Protein AF-0000000087193018 (afdb_homodimer)

Organism: Streptomyces mobaraensis (NCBI:txid35621)

Sequence (236 aa):
MPTTTATPVTPVTDATFHDEVLAADLPVLVEFTADWCGPCRQIAPVLAELATAEAGRLKVVALDVDFNPATAAAHRVLSAPTLTLFRSGEPVLTLVGARPLRRLRQELAAELPWIAPSMPTTTATPVTPVTDATFHDEVLAADLPVLVEFTADWCGPCRQIAPVLAELATAEAGRLKVVALDVDFNPATAAAHRVLSAPTLTLFRSGEPVLTLVGARPLRRLRQELAAELPWIAPS

InterPro domains:
  IPR005746 Thioredoxin [PIRSF000077] (10-109)
  IPR013766 Thioredoxin domain [PF00085] (9-109)
  IPR013766 Thioredoxin domain [PS51352] (1-113)
  IPR017937 Thioredoxin, conserved site [PS00194] (29-47)
  IPR036249 Thioredoxin-like superfamily [SSF52833] (6-111)

Secondary structure (DSSP, 8-state):
-------SSEEE-TTTHIIIIIT-SS-EEEEEE-TT-HHHHHHHHHHHHHHHHTTTT-EEEEEETTT-HHHHHHTT--SSSEEEEEETTEEEEEEES---HHHHHHHHHTT-TTS---/-------SSEEE-TTTHIIIIIT-SS-EEEEEE-TT-HHHHHHHHHHHHHHHHTTTT-EEEEEETTT-HHHHHHTT--SSSEEEEEETTEEEEEEES---HHHHHHHHHTT-TTS---

Foldseek 3Di:
DPPPPQQLAAEDALVCCCVQAQQDQAKEKEWAAAPPDPQRVVQSVLLSVVSVVCPPRYRYYYYHCVRHVVVCVVVVPPDPGKIFIDHNNHTDDI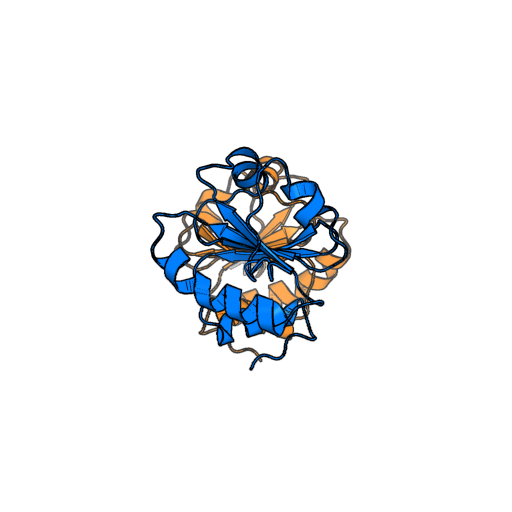DHTHDHNLVVLVRCCVVVVVRDSD/DPPPPQQLAAEDALVCCCVQAQQDQAKEKEWAAAPPDPQRVVQSVLLSVVSVVCPPRYRYYYYHCVRHVVVCVVVVPPDPGKIFIDHNNHTDDIDHTHDHNLVVLVRCCVVVVVRDSD

Nearest PDB structures (foldseek):
  2i1u-assembly1_A  TM=9.944E-01  e=5.291E-14  Mycobacterium tuberculosis
  2fch-assembly5_E  TM=9.755E-01  e=8.462E-14  Escherichia coli
  6ckp-assembly1_A  TM=9.289E-01  e=4.046E-14  Brucella melitensis
  1zzy-assembly2_B  TM=9.703E-01  e=1.655E-13  Escherichia coli
  1keb-assembly2_B  TM=9.610E-01  e=4.232E-13  Escherichia coli

Structure (mmCIF, N/CA/C/O backbone):
data_AF-0000000087193018-model_v1
#
loop_
_entity.id
_entity.type
_entity.pdbx_description
1 polymer Thioredoxin
#
loop_
_atom_site.group_PDB
_atom_site.id
_atom_site.type_symbol
_atom_site.label_atom_id
_atom_site.label_alt_id
_atom_site.label_comp_id
_atom_site.label_asym_id
_atom_site.label_entity_id
_atom_site.label_seq_id
_atom_site.pdbx_PDB_ins_code
_atom_site.Cartn_x
_atom_site.Cartn_y
_atom_site.Cartn_z
_atom_site.occupancy
_atom_site.B_iso_or_equiv
_atom_site.auth_seq_id
_atom_site.auth_comp_id
_atom_site.auth_asym_id
_atom_site.auth_atom_id
_atom_site.pdbx_PDB_model_num
ATOM 1 N N . MET A 1 1 ? 4.664 37.312 18.828 1 37.81 1 MET A N 1
ATOM 2 C CA 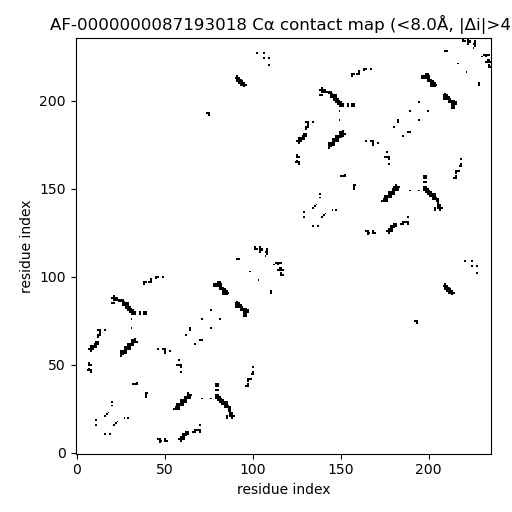. MET A 1 1 ? 4.441 36.781 17.484 1 37.81 1 MET A CA 1
ATOM 3 C C . MET A 1 1 ? 3.688 35.469 17.531 1 37.81 1 MET A C 1
ATOM 5 O O . MET A 1 1 ? 4.016 34.594 18.328 1 37.81 1 MET A O 1
ATOM 9 N N . PRO A 1 2 ? 2.385 35.25 17.375 1 44.28 2 PRO A N 1
ATOM 10 C CA . PRO A 1 2 ? 1.688 34 17.734 1 44.28 2 PRO A CA 1
ATOM 11 C C . PRO A 1 2 ? 2.352 32.75 17.156 1 44.28 2 PRO A C 1
ATOM 13 O O . PRO A 1 2 ? 2.938 32.812 16.078 1 44.28 2 PRO A O 1
ATOM 16 N N . THR A 1 3 ? 3.262 32.125 17.812 1 41.47 3 THR A N 1
ATOM 17 C CA . THR A 1 3 ? 3.828 30.828 17.438 1 41.47 3 THR A CA 1
ATOM 18 C C . THR A 1 3 ? 2.75 29.891 16.891 1 41.47 3 THR A C 1
ATOM 20 O O . THR A 1 3 ? 1.854 29.469 17.609 1 41.47 3 THR A O 1
ATOM 23 N N . THR A 1 4 ? 2.008 30.266 15.805 1 44.12 4 THR A N 1
ATOM 24 C CA . THR A 1 4 ? 0.97 29.469 15.164 1 44.12 4 THR A CA 1
ATOM 25 C C . THR A 1 4 ? 1.265 27.984 15.305 1 44.12 4 THR A C 1
ATOM 27 O O . THR A 1 4 ? 2.279 27.484 14.805 1 44.12 4 THR A O 1
ATOM 30 N N . THR A 1 5 ? 1.079 27.375 16.375 1 50.44 5 THR A N 1
ATOM 31 C CA . THR A 1 5 ? 1.295 26 16.828 1 50.44 5 THR A CA 1
ATOM 32 C C . THR A 1 5 ? 0.894 25 15.75 1 50.44 5 THR A C 1
ATOM 34 O O . THR A 1 5 ? -0.283 24.656 15.625 1 50.44 5 THR A O 1
ATOM 37 N N . ALA A 1 6 ? 1.309 25.266 14.492 1 61.06 6 ALA A N 1
ATOM 38 C CA . ALA A 1 6 ? 1.045 24.391 13.352 1 61.06 6 ALA A CA 1
ATOM 39 C C . ALA A 1 6 ? 1.166 22.922 13.742 1 61.06 6 ALA A C 1
ATOM 41 O O . ALA A 1 6 ? 2.039 22.562 14.531 1 61.06 6 ALA A O 1
ATOM 42 N N . THR A 1 7 ? 0.084 22.219 13.812 1 80.94 7 THR A N 1
ATOM 43 C CA . THR A 1 7 ? 0.079 20.781 14.102 1 80.94 7 THR A CA 1
ATOM 44 C C . THR A 1 7 ? 1.047 20.047 13.188 1 80.94 7 THR A C 1
ATOM 46 O O . THR A 1 7 ? 1.197 20.406 12.016 1 80.94 7 THR A O 1
ATOM 49 N N . PRO A 1 8 ? 1.879 19.344 13.859 1 93.12 8 PRO A N 1
ATOM 50 C CA . PRO A 1 8 ? 2.855 18.594 13.062 1 93.12 8 PRO A CA 1
ATOM 51 C C . PRO A 1 8 ? 2.211 17.828 11.914 1 93.12 8 PRO A C 1
ATOM 53 O O . PRO A 1 8 ? 2.857 17.578 10.898 1 93.12 8 PRO A O 1
ATOM 56 N N . VAL A 1 9 ? 0.915 17.547 12.102 1 97.31 9 VAL A N 1
ATOM 57 C CA . VAL A 1 9 ? 0.139 16.891 11.055 1 97.31 9 VAL A CA 1
ATOM 58 C C . VAL A 1 9 ? -0.889 17.859 10.484 1 97.31 9 VAL A C 1
ATOM 60 O O . VAL A 1 9 ? -1.847 18.234 11.172 1 97.31 9 VAL A O 1
ATOM 63 N N . THR A 1 10 ? -0.781 18.234 9.266 1 96.69 10 THR A N 1
ATOM 64 C CA . THR A 1 10 ? -1.608 19.25 8.625 1 96.69 10 THR A CA 1
ATOM 65 C C . THR A 1 10 ? -2.908 18.641 8.109 1 96.69 10 THR A C 1
ATOM 67 O O . THR A 1 10 ? -2.885 17.672 7.344 1 96.69 10 THR A O 1
ATOM 70 N N . PRO A 1 11 ? -4.031 19.203 8.555 1 97.88 11 PRO A N 1
ATOM 71 C CA . PRO A 1 11 ? -5.27 18.766 7.906 1 97.88 11 PRO A CA 1
ATOM 72 C C . PRO A 1 11 ? -5.363 19.203 6.449 1 97.88 11 PRO A C 1
ATOM 74 O O . PRO A 1 11 ? -4.984 20.328 6.113 1 97.88 11 PRO A O 1
ATOM 77 N N . VAL A 1 12 ? -5.789 18.328 5.566 1 98.62 12 VAL A N 1
ATOM 78 C CA . VAL A 1 12 ? -6.012 18.672 4.164 1 98.62 12 VAL A CA 1
ATOM 79 C C . VAL A 1 12 ? -7.438 18.297 3.764 1 98.62 12 VAL A C 1
ATOM 81 O O . VAL A 1 12 ? -8.117 17.547 4.48 1 98.62 12 VAL A O 1
ATOM 84 N N . THR A 1 13 ? -7.93 18.875 2.656 1 98.69 13 THR A N 1
ATOM 85 C CA . THR A 1 13 ? -9.289 18.703 2.164 1 98.69 13 THR A CA 1
ATOM 86 C C . THR A 1 13 ? -9.289 18.359 0.676 1 98.69 13 THR A C 1
ATOM 88 O O . THR A 1 13 ? -8.234 18.375 0.032 1 98.69 13 THR A O 1
ATOM 91 N N . ASP A 1 14 ? -10.477 18.078 0.199 1 98.75 14 ASP A N 1
ATOM 92 C CA . ASP A 1 14 ? -10.633 17.891 -1.241 1 98.75 14 ASP A CA 1
ATOM 93 C C . ASP A 1 14 ? -10.078 19.094 -2.004 1 98.75 14 ASP A C 1
ATOM 95 O O . ASP A 1 14 ? -9.469 18.938 -3.066 1 98.75 14 ASP A O 1
ATOM 99 N N . ALA A 1 15 ? -10.18 20.25 -1.422 1 98.56 15 ALA A N 1
ATOM 100 C CA . ALA A 1 15 ? -9.797 21.484 -2.105 1 98.56 15 ALA A CA 1
ATOM 101 C C . ALA A 1 15 ? -8.281 21.688 -2.066 1 98.56 15 ALA A C 1
ATOM 103 O O . ALA A 1 15 ? -7.711 22.297 -2.969 1 98.56 15 ALA A O 1
ATOM 104 N N . THR A 1 16 ? -7.645 21.172 -1.092 1 98.69 16 THR A N 1
ATOM 105 C CA . THR A 1 16 ? -6.238 21.5 -0.906 1 98.69 16 THR A CA 1
ATOM 106 C C . THR A 1 16 ? -5.348 20.312 -1.214 1 98.69 16 THR A C 1
ATOM 108 O O . THR A 1 16 ? -4.125 20.438 -1.316 1 98.69 16 THR A O 1
ATOM 111 N N . PHE A 1 17 ? -5.922 19.188 -1.413 1 98.69 17 PHE A N 1
ATOM 112 C CA . PHE A 1 17 ? -5.18 17.938 -1.547 1 98.69 17 PHE A CA 1
ATOM 113 C C . PHE A 1 17 ? -4.156 18.031 -2.674 1 98.69 17 PHE A C 1
ATOM 115 O O . PHE A 1 17 ? -2.998 17.656 -2.504 1 98.69 17 PHE A O 1
ATOM 122 N N . HIS A 1 18 ? -4.566 18.453 -3.832 1 98.31 18 HIS A N 1
ATOM 123 C CA . HIS A 1 18 ? -3.672 18.531 -4.98 1 98.31 18 HIS A CA 1
ATOM 124 C C . HIS A 1 18 ? -2.422 19.344 -4.648 1 98.31 18 HIS A C 1
ATOM 126 O O . HIS A 1 18 ? -1.3 18.859 -4.816 1 98.31 18 HIS A O 1
ATOM 132 N N . ASP A 1 19 ? -2.572 20.5 -4.145 1 98.38 19 ASP A N 1
ATOM 133 C CA . ASP A 1 19 ? -1.449 21.391 -3.873 1 98.38 19 ASP A CA 1
ATOM 134 C C . ASP A 1 19 ? -0.585 20.859 -2.732 1 98.38 19 ASP A C 1
ATOM 136 O O . ASP A 1 19 ? 0.644 20.953 -2.787 1 98.38 19 ASP A O 1
ATOM 140 N N . GLU A 1 20 ? -1.246 20.281 -1.707 1 98.38 20 GLU A N 1
ATOM 141 C CA . GLU A 1 20 ? -0.538 19.875 -0.495 1 98.38 20 GLU A CA 1
ATOM 142 C C . GLU A 1 20 ? 0.125 18.516 -0.671 1 98.38 20 GLU A C 1
ATOM 144 O O . GLU A 1 20 ? 1.093 18.203 0.022 1 98.38 20 GLU A O 1
ATOM 149 N N . VAL A 1 21 ? -0.365 17.703 -1.601 1 98.5 21 VAL A N 1
ATOM 150 C CA . VAL A 1 21 ? 0.095 16.312 -1.686 1 98.5 21 VAL A CA 1
ATOM 151 C C . VAL A 1 21 ? 0.646 16.047 -3.082 1 98.5 21 VAL A C 1
ATOM 153 O O . VAL A 1 21 ? 1.836 15.758 -3.244 1 98.5 21 VAL A O 1
ATOM 156 N N . LEU A 1 22 ? -0.161 16.266 -4.098 1 98.06 22 LEU A N 1
ATOM 157 C CA . LEU A 1 22 ? 0.205 15.82 -5.438 1 98.06 22 LEU A CA 1
ATOM 158 C C . LEU A 1 22 ? 1.268 16.734 -6.043 1 98.06 22 LEU A C 1
ATOM 160 O O . LEU A 1 22 ? 2.125 16.281 -6.801 1 98.06 22 LEU A O 1
ATOM 164 N N . ALA A 1 23 ? 1.265 18 -5.68 1 98.31 23 ALA A N 1
ATOM 165 C CA . ALA A 1 23 ? 2.195 18.969 -6.258 1 98.31 23 ALA A CA 1
ATOM 166 C C . ALA A 1 23 ? 3.365 19.234 -5.312 1 98.31 23 ALA A C 1
ATOM 168 O O . ALA A 1 23 ? 4.203 20.094 -5.582 1 98.31 23 ALA A O 1
ATOM 169 N N . ALA A 1 24 ? 3.383 18.5 -4.219 1 97.88 24 ALA A N 1
ATOM 170 C CA . ALA A 1 24 ? 4.426 18.734 -3.221 1 97.88 24 ALA A CA 1
ATOM 171 C C . ALA A 1 24 ? 5.785 18.266 -3.734 1 97.88 24 ALA A C 1
ATOM 173 O O . ALA A 1 24 ? 5.883 17.25 -4.418 1 97.88 24 ALA A O 1
ATOM 174 N N . ASP A 1 25 ? 6.859 18.953 -3.312 1 97.12 25 ASP A N 1
ATOM 175 C CA . ASP A 1 25 ? 8.227 18.562 -3.646 1 97.12 25 ASP A CA 1
ATOM 176 C C . ASP A 1 25 ? 8.727 17.453 -2.727 1 97.12 25 ASP A C 1
ATOM 178 O O . ASP A 1 25 ? 9.43 16.547 -3.17 1 97.12 25 ASP A O 1
ATOM 182 N N . LEU A 1 26 ? 8.297 17.531 -1.481 1 97.44 26 LEU A N 1
ATOM 183 C CA . LEU A 1 26 ? 8.68 16.516 -0.493 1 97.44 26 LEU A CA 1
ATOM 184 C C . LEU A 1 26 ? 7.793 15.289 -0.607 1 97.44 26 LEU A C 1
ATOM 186 O O . LEU A 1 26 ? 6.648 15.375 -1.056 1 97.44 26 LEU A O 1
ATOM 190 N N . PRO A 1 27 ? 8.336 14.062 -0.191 1 98.25 27 PRO A N 1
ATOM 191 C CA . PRO A 1 27 ? 7.395 12.977 0.063 1 98.25 27 PRO A CA 1
ATOM 192 C C . PRO A 1 27 ? 6.32 13.352 1.082 1 98.25 27 PRO A C 1
ATOM 194 O O . PRO A 1 27 ? 6.598 14.078 2.035 1 98.25 27 PRO A O 1
ATOM 197 N N . VAL A 1 28 ? 5.098 12.891 0.788 1 98.69 28 VAL A N 1
ATOM 198 C CA . VAL A 1 28 ? 3.99 13.211 1.684 1 98.69 28 VAL A CA 1
ATOM 199 C C . VAL A 1 28 ? 3.336 11.922 2.174 1 98.69 28 VAL A C 1
ATOM 201 O O . VAL A 1 28 ? 2.941 11.078 1.371 1 98.69 28 VAL A O 1
ATOM 204 N N . LEU A 1 29 ? 3.322 11.734 3.455 1 98.75 29 LEU A N 1
ATOM 205 C CA . LEU A 1 29 ? 2.523 10.672 4.059 1 98.75 29 LEU A CA 1
ATOM 206 C C . LEU A 1 29 ? 1.125 11.172 4.402 1 98.75 29 LEU A C 1
ATOM 208 O O . LEU A 1 29 ? 0.97 12.086 5.219 1 98.75 29 LEU A O 1
ATOM 212 N N . VAL A 1 30 ? 0.14 10.578 3.744 1 98.81 30 VAL A N 1
ATOM 213 C CA . VAL A 1 30 ? -1.251 10.953 3.969 1 98.81 30 VAL A CA 1
ATOM 214 C C . VAL A 1 30 ? -1.923 9.938 4.883 1 98.81 30 VAL A C 1
ATOM 216 O O . VAL A 1 30 ? -1.903 8.734 4.602 1 98.81 30 VAL A O 1
ATOM 219 N N . GLU A 1 31 ? -2.482 10.43 5.965 1 98.81 31 GLU A N 1
ATOM 220 C CA . GLU A 1 31 ? -3.412 9.617 6.742 1 98.81 31 GLU A CA 1
ATOM 221 C C . GLU A 1 31 ? -4.855 9.883 6.332 1 98.81 31 GLU A C 1
ATOM 223 O O . GLU A 1 31 ? -5.355 11 6.488 1 98.81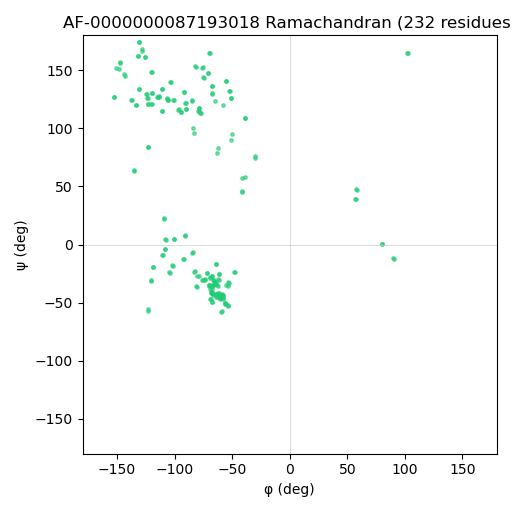 31 GLU A O 1
ATOM 228 N N . PHE A 1 32 ? -5.465 8.93 5.785 1 98.69 32 PHE A N 1
ATOM 229 C CA . PHE A 1 32 ? -6.918 8.961 5.68 1 98.69 32 PHE A CA 1
ATOM 230 C C . PHE A 1 32 ? -7.566 8.547 6.996 1 98.69 32 PHE A C 1
ATOM 232 O O . PHE A 1 32 ? -7.445 7.398 7.422 1 98.69 32 PHE A O 1
ATOM 239 N N . THR A 1 33 ? -8.242 9.492 7.578 1 98.31 33 THR A N 1
ATOM 240 C CA . THR A 1 33 ? -8.672 9.359 8.969 1 98.31 33 THR A CA 1
ATOM 241 C C . THR A 1 33 ? -10.172 9.633 9.102 1 98.31 33 THR A C 1
ATOM 243 O O . THR A 1 33 ? -10.836 9.969 8.117 1 98.31 33 THR A O 1
ATOM 246 N N . ALA A 1 34 ? -10.641 9.273 10.234 1 97.75 34 ALA A N 1
ATOM 247 C CA . ALA A 1 34 ? -11.984 9.641 10.672 1 97.75 34 ALA A CA 1
ATOM 248 C C . ALA A 1 34 ? -12.023 9.938 12.164 1 97.75 34 ALA A C 1
ATOM 250 O O . ALA A 1 34 ? -11.336 9.281 12.953 1 97.75 34 ALA A O 1
ATOM 251 N N . ASP A 1 35 ? -12.867 10.898 12.539 1 94.5 35 ASP A N 1
ATOM 252 C CA . ASP A 1 35 ? -12.938 11.336 13.93 1 94.5 35 ASP A CA 1
ATOM 253 C C . ASP A 1 35 ? -13.422 10.203 14.836 1 94.5 35 ASP A C 1
ATOM 255 O O . ASP A 1 35 ? -13.016 10.125 16 1 94.5 35 ASP A O 1
ATOM 259 N N . TRP A 1 36 ? -14.25 9.367 14.383 1 95.81 36 TRP A N 1
ATOM 260 C CA . TRP A 1 36 ? -14.898 8.328 15.172 1 95.81 36 TRP A CA 1
ATOM 261 C C . TRP A 1 36 ? -14.086 7.035 15.148 1 95.81 36 TRP A C 1
ATOM 263 O O . TRP A 1 36 ? -14.523 6.008 15.672 1 95.81 36 TRP A O 1
ATOM 273 N N . CYS A 1 37 ? -13.008 7.066 14.648 1 95.81 37 CYS A N 1
ATOM 274 C CA . CYS A 1 37 ? -12.211 5.855 14.469 1 95.81 37 CYS A CA 1
ATOM 275 C C . CYS A 1 37 ? -11.211 5.688 15.609 1 95.81 37 CYS A C 1
ATOM 277 O O . CYS A 1 37 ? -10.305 6.504 15.766 1 95.81 37 CYS A O 1
ATOM 279 N N . GLY A 1 38 ? -11.297 4.672 16.391 1 96.25 38 GLY A N 1
ATOM 280 C CA . GLY A 1 38 ? -10.422 4.383 17.516 1 96.25 38 GLY A CA 1
ATOM 281 C C . GLY A 1 38 ? -8.969 4.227 17.109 1 96.25 38 GLY A C 1
ATOM 282 O O . GLY A 1 38 ? -8.094 4.922 17.625 1 96.25 38 GLY A O 1
ATOM 283 N N . PRO A 1 39 ? -8.688 3.273 16.203 1 96.94 39 PRO A N 1
ATOM 284 C CA . PRO A 1 39 ? -7.305 3.125 15.734 1 96.94 39 PRO A CA 1
ATOM 285 C C . PRO A 1 39 ? -6.723 4.43 15.195 1 96.94 39 PRO A C 1
ATOM 287 O O . PRO A 1 39 ? -5.52 4.672 15.32 1 96.94 39 PRO A O 1
ATOM 290 N N . CYS A 1 40 ? -7.516 5.246 14.547 1 97.75 40 CYS A N 1
ATOM 291 C CA . CYS A 1 40 ? -7.043 6.547 14.094 1 97.75 40 CYS A CA 1
ATOM 292 C C . CYS A 1 40 ? -6.543 7.391 15.258 1 97.75 40 CYS A C 1
ATOM 294 O O . CYS A 1 40 ? -5.523 8.07 15.148 1 97.75 40 CYS A O 1
ATOM 296 N N . ARG A 1 41 ? -7.277 7.359 16.281 1 96.5 41 ARG A N 1
ATOM 297 C CA . ARG A 1 41 ? -6.828 8.07 17.469 1 96.5 41 ARG A CA 1
ATOM 298 C C . ARG A 1 41 ? -5.52 7.488 17.984 1 96.5 41 ARG A C 1
ATOM 300 O O . ARG A 1 41 ? -4.66 8.219 18.484 1 96.5 41 ARG A O 1
ATOM 307 N N . GLN A 1 42 ? -5.344 6.25 17.891 1 96.19 42 GLN A N 1
ATOM 308 C CA . GLN A 1 42 ? -4.168 5.543 18.391 1 96.19 42 GLN A CA 1
ATOM 309 C C . GLN A 1 42 ? -2.918 5.934 17.609 1 96.19 42 GLN A C 1
ATOM 311 O O . GLN A 1 42 ? -1.825 6.02 18.172 1 96.19 42 GLN A O 1
ATOM 316 N N . ILE A 1 43 ? -3.07 6.176 16.312 1 97.75 43 ILE A N 1
ATOM 317 C CA . ILE A 1 43 ? -1.888 6.402 15.492 1 97.75 43 ILE A CA 1
ATOM 318 C C . ILE A 1 43 ? -1.582 7.895 15.422 1 97.75 43 ILE A C 1
ATOM 320 O O . ILE A 1 43 ? -0.498 8.297 14.992 1 97.75 43 ILE A O 1
ATOM 324 N N . ALA A 1 44 ? -2.486 8.695 15.852 1 96.88 44 ALA A N 1
ATOM 325 C CA . ALA A 1 44 ? -2.344 10.148 15.742 1 96.88 44 ALA A CA 1
ATOM 326 C C . ALA A 1 44 ? -1.049 10.617 16.406 1 96.88 44 ALA A C 1
ATOM 328 O O . ALA A 1 44 ? -0.258 11.336 15.781 1 96.88 44 ALA A O 1
ATOM 329 N N . PRO A 1 45 ? -0.8 10.195 17.672 1 97.06 45 PRO A N 1
ATOM 330 C CA . PRO A 1 45 ? 0.452 10.656 18.266 1 97.06 45 PRO A CA 1
ATOM 331 C C . PRO A 1 45 ? 1.687 10.109 17.562 1 97.06 45 PRO A C 1
ATOM 333 O O . PRO A 1 45 ? 2.729 10.773 17.531 1 97.06 45 PRO A O 1
ATOM 336 N N . VAL A 1 46 ? 1.648 8.945 17.031 1 97.69 46 VAL A N 1
ATOM 337 C CA . VAL A 1 46 ? 2.736 8.336 16.266 1 97.69 46 VAL A CA 1
ATOM 338 C C . VAL A 1 46 ? 3.064 9.195 15.055 1 97.69 46 VAL A C 1
ATOM 340 O O . VAL A 1 46 ? 4.23 9.5 14.797 1 97.69 46 VAL A O 1
ATOM 343 N N . LEU A 1 47 ? 1.99 9.641 14.352 1 98.31 47 LEU A N 1
ATOM 344 C CA . LEU A 1 47 ? 2.178 10.453 13.156 1 98.31 47 LEU A CA 1
ATOM 345 C C . LEU A 1 47 ? 2.707 11.836 13.523 1 98.31 47 LEU A C 1
ATOM 347 O O . LEU A 1 47 ? 3.508 12.414 12.781 1 98.31 47 LEU A O 1
ATOM 351 N N . ALA A 1 48 ? 2.248 12.328 14.68 1 97.81 48 ALA A N 1
ATOM 352 C CA . ALA A 1 48 ? 2.764 13.617 15.148 1 97.81 48 ALA A CA 1
ATOM 353 C C . ALA A 1 48 ? 4.258 13.531 15.438 1 97.81 48 ALA A C 1
ATOM 355 O O . ALA A 1 48 ? 5.02 14.422 15.062 1 97.81 48 ALA A O 1
ATOM 356 N N . GLU A 1 49 ? 4.625 12.508 16.094 1 96.94 49 GLU A N 1
ATOM 357 C CA . GLU A 1 49 ? 6.039 12.297 16.391 1 96.94 49 GLU A CA 1
ATOM 358 C C . GLU A 1 49 ? 6.855 12.172 15.102 1 96.94 49 GLU A C 1
ATOM 360 O O . GLU A 1 49 ? 7.914 12.797 14.969 1 96.94 49 GLU A O 1
ATOM 365 N N . LEU A 1 50 ? 6.406 11.406 14.156 1 97.19 50 LEU A N 1
ATOM 366 C CA . LEU A 1 50 ? 7.086 11.219 12.883 1 97.19 50 LEU A CA 1
ATOM 367 C C . LEU A 1 50 ? 7.203 12.539 12.125 1 97.19 50 LEU A C 1
ATOM 369 O O . LEU A 1 50 ? 8.266 12.859 11.586 1 97.19 50 LEU A O 1
ATOM 373 N N . ALA A 1 51 ? 6.148 13.297 12.125 1 97.56 51 ALA A N 1
ATOM 374 C CA . ALA A 1 51 ? 6.129 14.586 11.43 1 97.56 51 ALA A CA 1
ATOM 375 C C . ALA A 1 51 ? 7.164 15.539 12.023 1 97.56 51 ALA A C 1
ATOM 377 O O . ALA A 1 51 ? 7.867 16.234 11.281 1 97.56 51 ALA A O 1
ATOM 378 N N . THR A 1 52 ? 7.195 15.492 13.312 1 96.69 52 THR A N 1
ATOM 379 C CA . THR A 1 52 ? 8.141 16.359 14 1 96.69 52 THR A CA 1
ATOM 380 C C . THR A 1 52 ? 9.578 15.914 13.742 1 96.69 52 THR A C 1
ATOM 382 O O . THR A 1 52 ? 10.43 16.719 13.383 1 96.69 52 THR A O 1
ATOM 385 N N . ALA A 1 53 ? 9.836 14.672 13.859 1 95.62 53 ALA A N 1
ATOM 386 C CA . ALA A 1 53 ? 11.18 14.109 13.734 1 95.62 53 ALA A CA 1
ATOM 387 C C . ALA A 1 53 ? 11.711 14.273 12.312 1 95.62 53 ALA A C 1
ATOM 389 O O . ALA A 1 53 ? 12.914 14.438 12.109 1 95.62 53 ALA A O 1
ATOM 390 N N . GLU A 1 54 ? 10.812 14.203 11.328 1 96.06 54 GLU A N 1
ATOM 391 C CA . GLU A 1 54 ? 11.25 14.211 9.93 1 96.06 54 GLU A CA 1
ATOM 392 C C . GLU A 1 54 ? 10.883 15.516 9.242 1 96.06 54 GLU A C 1
ATOM 394 O O . GLU A 1 54 ? 10.742 15.57 8.016 1 96.06 54 GLU A O 1
ATOM 399 N N . ALA A 1 55 ? 10.688 16.516 10.062 1 94.5 55 ALA A N 1
ATOM 400 C CA . ALA A 1 55 ? 10.375 17.828 9.523 1 94.5 55 ALA A CA 1
ATOM 401 C C . ALA A 1 55 ? 11.398 18.25 8.477 1 94.5 55 ALA A C 1
ATOM 403 O O . ALA A 1 55 ? 12.602 18.094 8.68 1 94.5 55 ALA A O 1
ATOM 404 N N . GLY A 1 56 ? 10.852 18.719 7.328 1 95.5 56 GLY A N 1
ATOM 405 C CA . GLY A 1 56 ? 11.734 19.172 6.262 1 95.5 56 GLY A CA 1
ATOM 406 C C . GLY A 1 56 ? 12.102 18.078 5.289 1 95.5 56 GLY A C 1
ATOM 407 O O . GLY A 1 56 ? 12.641 18.344 4.211 1 95.5 56 GLY A O 1
ATOM 408 N N . ARG A 1 57 ? 11.844 16.844 5.578 1 96.31 57 ARG A N 1
ATOM 409 C CA . ARG A 1 57 ? 12.164 15.727 4.703 1 96.31 57 ARG A CA 1
ATOM 410 C C . ARG A 1 57 ? 10.906 14.953 4.312 1 96.31 57 ARG A C 1
ATOM 412 O O . ARG A 1 57 ? 10.859 14.344 3.24 1 96.31 57 ARG A O 1
ATOM 419 N N . LEU A 1 58 ? 9.984 14.969 5.246 1 97.69 58 LEU A N 1
ATOM 420 C CA . LEU A 1 58 ? 8.711 14.281 5.078 1 97.69 58 LEU A CA 1
ATOM 421 C C . LEU A 1 58 ? 7.555 15.141 5.574 1 97.69 58 LEU A C 1
ATOM 423 O O . LEU A 1 58 ? 7.586 15.641 6.699 1 97.69 58 LEU A O 1
ATOM 427 N N . LYS A 1 59 ? 6.613 15.367 4.699 1 98.25 59 LYS A N 1
ATOM 428 C CA . LYS A 1 59 ? 5.379 16.031 5.109 1 98.25 59 LYS A CA 1
ATOM 429 C C . LYS A 1 59 ? 4.316 15.008 5.516 1 98.25 59 LYS A C 1
ATOM 431 O O . LYS A 1 59 ? 4.125 14 4.832 1 98.25 59 LYS A O 1
ATOM 436 N N . VAL A 1 60 ? 3.703 15.203 6.66 1 98.62 60 VAL A N 1
ATOM 437 C CA . VAL A 1 60 ? 2.605 14.344 7.102 1 98.62 60 VAL A CA 1
ATOM 438 C C . VAL A 1 60 ? 1.308 15.148 7.141 1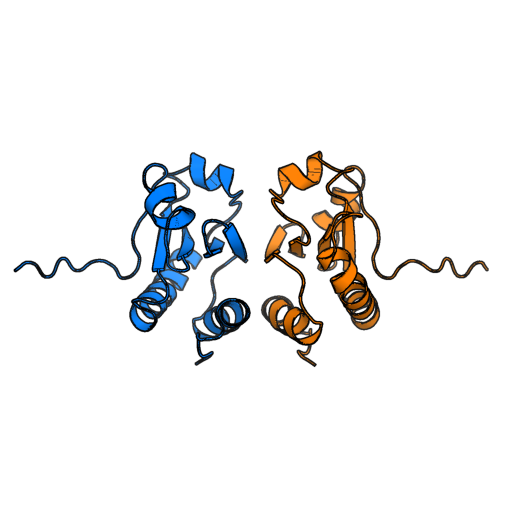 98.62 60 VAL A C 1
ATOM 440 O O . VAL A 1 60 ? 1.261 16.234 7.719 1 98.62 60 VAL A O 1
ATOM 443 N N . VAL A 1 61 ? 0.269 14.609 6.469 1 98.75 61 VAL A N 1
ATOM 444 C CA . VAL A 1 61 ? -1.016 15.297 6.426 1 98.75 61 VAL A CA 1
ATOM 445 C C . VAL A 1 61 ? -2.139 14.32 6.758 1 98.75 61 VAL A C 1
ATOM 447 O O . VAL A 1 61 ? -1.94 13.102 6.727 1 98.75 61 VAL A O 1
ATOM 450 N N . ALA A 1 62 ? -3.281 14.859 7.109 1 98.69 62 ALA A N 1
ATOM 451 C CA . ALA A 1 62 ? -4.438 14.023 7.434 1 98.69 62 ALA A CA 1
ATOM 452 C C . ALA A 1 62 ? -5.68 14.508 6.684 1 98.69 62 ALA A C 1
ATOM 454 O O . ALA A 1 62 ? -5.918 15.711 6.574 1 98.69 62 ALA A O 1
ATOM 455 N N . LEU A 1 63 ? -6.355 13.594 6.121 1 98.75 63 LEU A N 1
ATOM 456 C CA . LEU A 1 63 ? -7.625 13.859 5.449 1 98.75 63 LEU A CA 1
ATOM 457 C C . LEU A 1 63 ? -8.758 13.062 6.09 1 98.75 63 LEU A C 1
ATOM 459 O O . LEU A 1 63 ? -8.695 11.828 6.16 1 98.75 63 LEU A O 1
ATOM 463 N N . ASP A 1 64 ? -9.766 13.781 6.582 1 98.62 64 ASP A N 1
ATOM 464 C CA . ASP A 1 64 ? -10.945 13.117 7.129 1 98.62 64 ASP A CA 1
ATOM 465 C C . ASP A 1 64 ? -11.875 12.648 6.016 1 98.62 64 ASP A C 1
ATOM 467 O O . ASP A 1 64 ? -12.445 13.469 5.289 1 98.62 64 ASP A O 1
ATOM 471 N N . VAL A 1 65 ? -12.055 11.359 5.953 1 98.19 65 VAL A N 1
ATOM 472 C CA . VAL A 1 65 ? -12.727 10.758 4.801 1 98.19 65 VAL A CA 1
ATOM 473 C C . VAL A 1 65 ? -14.219 11.094 4.84 1 98.19 65 VAL A C 1
ATOM 475 O O . VAL A 1 65 ? -14.891 11.094 3.805 1 98.19 65 VAL A O 1
ATOM 478 N N . ASP A 1 66 ? -14.781 11.375 5.98 1 97.81 66 ASP A N 1
ATOM 479 C CA . ASP A 1 66 ? -16.203 11.688 6.102 1 97.81 66 ASP A CA 1
ATOM 480 C C . ASP A 1 66 ? -16.516 13.039 5.473 1 97.81 66 ASP A C 1
ATOM 482 O O . ASP A 1 66 ? -17.625 13.25 4.969 1 97.81 66 ASP A O 1
ATOM 486 N N . PHE A 1 67 ? -15.578 13.906 5.457 1 98.25 67 PHE A N 1
ATOM 487 C CA . PHE A 1 67 ? -15.82 15.273 5.02 1 98.25 67 PHE A CA 1
ATOM 488 C C . PHE A 1 67 ? -15.172 15.531 3.666 1 98.25 67 PHE A C 1
ATOM 490 O O . PHE A 1 67 ? -15.312 16.609 3.1 1 98.25 67 PHE A O 1
ATOM 497 N N . ASN A 1 68 ? -14.477 14.57 3.184 1 98.44 68 ASN A N 1
ATOM 498 C CA . ASN A 1 68 ? -13.75 14.727 1.928 1 98.44 68 ASN A CA 1
ATOM 499 C C . ASN A 1 68 ? -13.93 13.516 1.021 1 98.44 68 ASN A C 1
ATOM 501 O O . ASN A 1 68 ? -12.961 12.828 0.695 1 98.44 68 ASN A O 1
ATOM 505 N N . PRO A 1 69 ? -15.188 13.25 0.558 1 97.06 69 PRO A N 1
ATOM 506 C CA . PRO A 1 69 ? -15.531 12.016 -0.163 1 97.06 69 PRO A CA 1
ATOM 507 C C . PRO A 1 69 ? -14.867 11.93 -1.534 1 97.06 69 PRO A C 1
ATOM 509 O O . PRO A 1 69 ? -14.602 10.836 -2.025 1 97.06 69 PRO A O 1
ATOM 512 N N . ALA A 1 70 ? -14.562 13.078 -2.156 1 97.5 70 ALA A N 1
ATOM 513 C CA . ALA A 1 70 ? -13.984 13.039 -3.494 1 97.5 70 ALA A CA 1
ATOM 514 C C . ALA A 1 70 ? -12.578 12.438 -3.463 1 97.5 70 ALA A C 1
ATOM 516 O O . ALA A 1 70 ? -12.273 11.523 -4.234 1 97.5 70 ALA A O 1
ATOM 517 N N . THR A 1 71 ? -11.742 12.922 -2.58 1 97.44 71 THR A N 1
ATOM 518 C CA . THR A 1 71 ? -10.383 12.414 -2.465 1 97.44 71 THR A CA 1
ATOM 519 C C . THR A 1 71 ? -10.383 10.977 -1.953 1 97.44 71 THR A C 1
ATOM 521 O O . THR A 1 71 ? -9.617 10.133 -2.443 1 97.44 71 THR A O 1
ATOM 524 N N . ALA A 1 72 ? -11.25 10.656 -0.959 1 96.06 72 ALA A N 1
ATOM 525 C CA . ALA A 1 72 ? -11.359 9.297 -0.432 1 96.06 72 ALA A CA 1
ATOM 526 C C . ALA A 1 72 ? -11.719 8.305 -1.536 1 96.06 72 ALA A C 1
ATOM 528 O O . ALA A 1 72 ? -11.125 7.227 -1.632 1 96.06 72 ALA A O 1
ATOM 529 N N . ALA A 1 73 ? -12.695 8.727 -2.377 1 92.69 73 ALA A N 1
ATOM 530 C CA . ALA A 1 73 ? -13.125 7.879 -3.488 1 92.69 73 ALA A CA 1
ATOM 531 C C . ALA A 1 73 ? -12.016 7.738 -4.527 1 92.69 73 ALA A C 1
ATOM 533 O O . ALA A 1 73 ? -11.75 6.637 -5.016 1 92.69 73 ALA A O 1
ATOM 534 N N . ALA A 1 74 ? -11.32 8.844 -4.836 1 91.5 74 ALA A N 1
ATOM 535 C CA . ALA A 1 74 ? -10.258 8.852 -5.84 1 91.5 74 ALA A CA 1
ATOM 536 C C . ALA A 1 74 ? -9.117 7.918 -5.441 1 91.5 74 ALA A C 1
ATOM 538 O O . ALA A 1 74 ? -8.477 7.305 -6.301 1 91.5 74 ALA A O 1
ATOM 539 N N . HIS A 1 75 ? -8.938 7.785 -4.145 1 91.56 75 HIS A N 1
ATOM 540 C CA . HIS A 1 75 ? -7.82 6.977 -3.67 1 91.56 75 HIS A CA 1
ATOM 541 C C . HIS A 1 75 ? -8.305 5.652 -3.09 1 91.56 75 HIS A C 1
ATOM 543 O O . HIS A 1 75 ? -7.52 4.902 -2.508 1 91.56 75 HIS A O 1
ATOM 549 N N . ARG A 1 76 ? -9.594 5.379 -3.168 1 86.56 76 ARG A N 1
ATOM 550 C CA . ARG A 1 76 ? -10.227 4.109 -2.842 1 86.56 76 ARG A CA 1
ATOM 551 C C . ARG A 1 76 ? -9.945 3.707 -1.399 1 86.56 76 ARG A C 1
ATOM 553 O O . ARG A 1 76 ? -9.531 2.574 -1.135 1 86.56 76 ARG A O 1
ATOM 560 N N . VAL A 1 77 ? -10.125 4.641 -0.609 1 92.44 77 VAL A N 1
ATOM 561 C CA . VAL A 1 77 ? -9.969 4.383 0.818 1 92.44 77 VAL A CA 1
ATOM 562 C C . VAL A 1 77 ? -11.203 3.658 1.354 1 92.44 77 VAL A C 1
ATOM 564 O O . VAL A 1 77 ? -12.297 4.227 1.395 1 92.44 77 VAL A O 1
ATOM 567 N N . LEU A 1 78 ? -10.953 2.406 1.742 1 85.38 78 LEU A N 1
ATOM 568 C CA . LEU A 1 78 ? -12.078 1.59 2.18 1 85.38 78 LEU A CA 1
ATOM 569 C C . LEU A 1 78 ? -12.133 1.508 3.701 1 85.38 78 LEU A C 1
ATOM 571 O O . LEU A 1 78 ? -13.156 1.132 4.27 1 85.38 78 LEU A O 1
ATOM 575 N N . SER A 1 79 ? -11.047 1.826 4.258 1 92.44 79 SER A N 1
ATOM 576 C CA . SER A 1 79 ? -10.984 1.772 5.715 1 92.44 79 SER A CA 1
ATOM 577 C C . SER A 1 79 ? -10.055 2.842 6.27 1 92.44 79 SER A C 1
ATOM 579 O O . SER A 1 79 ? -9.227 3.395 5.539 1 92.44 79 SER A O 1
ATOM 581 N N . ALA A 1 80 ? -10.312 3.189 7.555 1 95.38 80 ALA A N 1
ATOM 582 C CA . ALA A 1 80 ? -9.414 4.094 8.281 1 95.38 80 ALA A CA 1
ATOM 583 C C . ALA A 1 80 ? -8.836 3.416 9.516 1 95.38 80 ALA A C 1
ATOM 585 O O . ALA A 1 80 ? -9.5 2.598 10.156 1 95.38 80 ALA A O 1
ATOM 586 N N . PRO A 1 81 ? -7.617 3.789 9.891 1 97.94 81 PRO A N 1
ATOM 587 C CA . PRO A 1 81 ? -6.75 4.668 9.094 1 97.94 81 PRO A CA 1
ATOM 588 C C . PRO A 1 81 ? -6.137 3.959 7.895 1 97.94 81 PRO A C 1
ATOM 590 O O . PRO A 1 81 ? -5.918 2.746 7.93 1 97.94 81 PRO A O 1
ATOM 593 N N . THR A 1 82 ? -5.961 4.547 6.801 1 97.69 82 THR A N 1
ATOM 594 C CA . THR A 1 82 ? -5.098 4.188 5.68 1 97.69 82 THR A CA 1
ATOM 595 C C . THR A 1 82 ? -3.996 5.227 5.488 1 97.69 82 THR A C 1
ATOM 597 O O . THR A 1 82 ? -4.266 6.43 5.5 1 97.69 82 THR A O 1
ATOM 600 N N . LEU A 1 83 ? -2.773 4.723 5.457 1 98.25 83 LEU A N 1
ATOM 601 C CA . LEU A 1 83 ? -1.621 5.586 5.219 1 98.25 83 LEU A CA 1
ATOM 602 C C . LEU A 1 83 ? -1.075 5.391 3.809 1 98.25 83 LEU A C 1
ATOM 604 O O . LEU A 1 83 ? -0.798 4.262 3.396 1 98.25 83 LEU A O 1
ATOM 608 N N . THR A 1 84 ? -0.975 6.445 3.059 1 97.88 84 THR A N 1
ATOM 609 C CA . THR A 1 84 ? -0.4 6.383 1.72 1 97.88 84 THR A CA 1
ATOM 610 C C . THR A 1 84 ? 0.767 7.355 1.584 1 97.88 84 THR A C 1
ATOM 612 O O . THR A 1 84 ? 0.638 8.539 1.91 1 97.88 84 THR A O 1
ATOM 615 N N . LEU A 1 85 ? 1.909 6.824 1.166 1 98.06 85 LEU A N 1
ATOM 616 C CA . LEU A 1 85 ? 3.072 7.652 0.867 1 98.06 85 LEU A CA 1
ATOM 617 C C . LEU A 1 85 ? 3.08 8.07 -0.599 1 98.06 85 LEU A C 1
ATOM 619 O O . LEU A 1 85 ? 2.992 7.223 -1.492 1 98.06 85 LEU A O 1
ATOM 623 N N . PHE A 1 86 ? 3.086 9.344 -0.768 1 97.88 86 PHE A N 1
ATOM 624 C CA . PHE A 1 86 ? 3.199 9.914 -2.107 1 97.88 86 PHE A CA 1
ATOM 625 C C . PHE A 1 86 ? 4.609 10.438 -2.355 1 97.88 86 PHE A C 1
ATOM 627 O O . PHE A 1 86 ? 5.223 11.031 -1.465 1 97.88 86 PHE A O 1
ATOM 634 N N . ARG A 1 87 ? 5.102 10.227 -3.521 1 96.31 87 ARG A N 1
ATOM 635 C CA . ARG A 1 87 ? 6.332 10.812 -4.047 1 96.31 87 ARG A CA 1
ATOM 636 C C . ARG A 1 87 ? 6.121 11.352 -5.457 1 96.31 87 ARG A C 1
ATOM 638 O O . ARG A 1 87 ? 5.703 10.617 -6.352 1 96.31 87 ARG A O 1
ATOM 645 N N . SER A 1 88 ? 6.355 12.672 -5.555 1 95.25 88 SER A N 1
ATOM 646 C CA . SER A 1 88 ? 6.145 13.32 -6.844 1 95.25 88 SER A CA 1
ATOM 647 C C . SER A 1 88 ? 4.719 13.109 -7.34 1 95.25 88 SER A C 1
ATOM 649 O O . SER A 1 88 ? 4.504 12.766 -8.508 1 95.25 88 SER A O 1
ATOM 651 N N . GLY A 1 89 ? 3.811 13.18 -6.371 1 94.81 89 GLY A N 1
ATOM 652 C CA . GLY A 1 89 ? 2.391 13.148 -6.684 1 94.81 89 GLY A CA 1
ATOM 653 C C . GLY A 1 89 ? 1.87 11.742 -6.934 1 94.81 89 GLY A C 1
ATOM 654 O O . GLY A 1 89 ? 0.679 11.555 -7.184 1 94.81 89 GLY A O 1
ATOM 655 N N . GLU A 1 90 ? 2.764 10.688 -6.828 1 93.06 90 GLU A N 1
ATOM 656 C CA . GLU A 1 90 ? 2.363 9.312 -7.078 1 93.06 90 GLU A CA 1
ATOM 657 C C . GLU A 1 90 ? 2.373 8.492 -5.789 1 93.06 90 GLU A C 1
ATOM 659 O O . GLU A 1 90 ? 3.289 8.617 -4.973 1 93.06 90 GLU A O 1
ATOM 664 N N . PRO A 1 91 ? 1.241 7.688 -5.574 1 95.12 91 PRO A N 1
ATOM 665 C CA . PRO A 1 91 ? 1.301 6.777 -4.43 1 95.12 91 PRO A CA 1
ATOM 666 C C . PRO A 1 91 ? 2.33 5.664 -4.617 1 95.12 91 PRO A C 1
ATOM 668 O O . PRO A 1 91 ? 2.367 5.02 -5.668 1 95.12 91 PRO A O 1
ATOM 671 N N . VAL A 1 92 ? 3.199 5.465 -3.617 1 94.31 92 VAL A N 1
ATOM 672 C CA . VAL A 1 92 ? 4.266 4.484 -3.771 1 94.31 92 VAL A CA 1
ATOM 673 C C . VAL A 1 92 ? 4.121 3.391 -2.715 1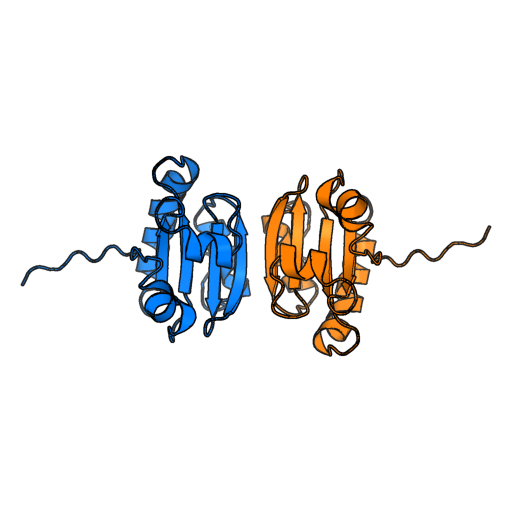 94.31 92 VAL A C 1
ATOM 675 O O . VAL A 1 92 ? 4.707 2.314 -2.842 1 94.31 92 VAL A O 1
ATOM 678 N N . LEU A 1 93 ? 3.398 3.656 -1.674 1 95.5 93 LEU A N 1
ATOM 679 C CA . LEU A 1 93 ? 3.18 2.746 -0.555 1 95.5 93 LEU A CA 1
ATOM 680 C C . LEU A 1 93 ? 1.845 3.031 0.125 1 95.5 93 LEU A C 1
ATOM 682 O O . LEU A 1 93 ? 1.506 4.188 0.376 1 95.5 93 LEU A O 1
ATOM 686 N N . THR A 1 94 ? 1.043 2.084 0.281 1 96.12 94 THR A N 1
ATOM 687 C CA . THR A 1 94 ? -0.18 2.205 1.066 1 96.12 94 THR A CA 1
ATOM 688 C C . THR A 1 94 ? -0.228 1.146 2.162 1 96.12 94 THR A C 1
ATOM 690 O O . THR A 1 94 ? 0.04 -0.031 1.908 1 96.12 94 THR A O 1
ATOM 693 N N . LEU A 1 95 ? -0.488 1.604 3.371 1 96.19 95 LEU A N 1
ATOM 694 C CA . LEU A 1 95 ? -0.608 0.789 4.574 1 96.19 95 LEU A CA 1
ATOM 695 C C . LEU A 1 95 ? -1.997 0.93 5.191 1 96.19 95 LEU A C 1
ATOM 697 O O . LEU A 1 95 ? -2.469 2.047 5.418 1 96.19 95 LEU A O 1
ATOM 701 N N . VAL A 1 96 ? -2.605 -0.18 5.473 1 95.06 96 VAL A N 1
ATOM 702 C CA . VAL A 1 96 ? -3.947 -0.117 6.043 1 95.06 96 VAL A CA 1
ATOM 703 C C . VAL A 1 96 ? -3.896 -0.469 7.527 1 95.06 96 VAL A C 1
ATOM 705 O O . VAL A 1 96 ? -3.303 -1.479 7.91 1 95.06 96 VAL A O 1
ATOM 708 N N . GLY A 1 97 ? -4.418 0.41 8.336 1 94.62 97 GLY A N 1
ATOM 709 C CA . GLY A 1 97 ? -4.5 0.169 9.766 1 94.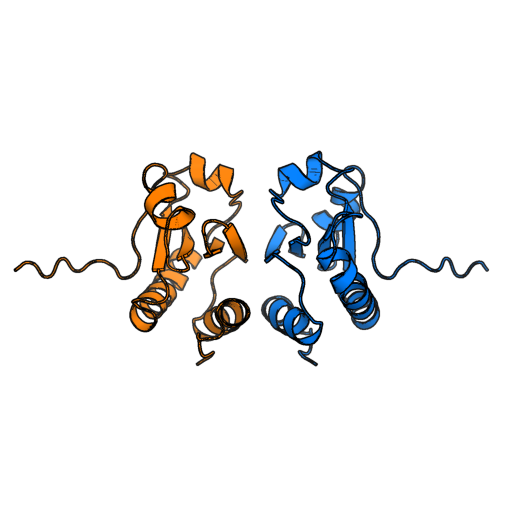62 97 GLY A CA 1
ATOM 710 C C . GLY A 1 97 ? -3.445 0.917 10.555 1 94.62 97 GLY A C 1
ATOM 711 O O . GLY A 1 97 ? -2.461 1.399 9.992 1 94.62 97 GLY A O 1
ATOM 712 N N . ALA A 1 98 ? -3.635 1.006 11.891 1 94.94 98 ALA A N 1
ATOM 713 C CA . ALA A 1 98 ? -2.693 1.671 12.789 1 94.94 98 ALA A CA 1
ATOM 714 C C . ALA A 1 98 ? -1.462 0.804 13.039 1 94.94 98 ALA A C 1
ATOM 716 O O . ALA A 1 98 ? -1.524 -0.422 12.922 1 94.94 98 ALA A O 1
ATOM 717 N N . ARG A 1 99 ? -0.384 1.492 13.305 1 92.56 99 ARG A N 1
ATOM 718 C CA . ARG A 1 99 ? 0.87 0.822 13.641 1 92.56 99 ARG A CA 1
ATOM 719 C C . ARG A 1 99 ? 1.696 1.656 14.609 1 92.56 99 ARG A C 1
ATOM 721 O O . ARG A 1 99 ? 1.597 2.885 14.625 1 92.56 99 ARG A O 1
ATOM 728 N N . PRO A 1 100 ? 2.49 0.888 15.422 1 94.19 100 PRO A N 1
ATOM 729 C CA . PRO A 1 100 ? 3.416 1.635 16.281 1 94.19 100 PRO A CA 1
ATOM 730 C C . PRO A 1 100 ? 4.539 2.305 15.484 1 94.19 100 PRO A C 1
ATOM 732 O O . PRO A 1 100 ? 4.773 1.957 14.328 1 94.19 100 PRO A O 1
ATOM 735 N N . LEU A 1 101 ? 5.188 3.197 16.125 1 94.94 101 LEU A N 1
ATOM 736 C CA . LEU A 1 101 ? 6.184 4.035 15.477 1 94.94 101 LEU A CA 1
ATOM 737 C C . LEU A 1 101 ? 7.285 3.186 14.852 1 94.94 101 LEU A C 1
ATOM 739 O O . LEU A 1 101 ? 7.672 3.406 13.703 1 94.94 101 LEU A O 1
ATOM 743 N N . ARG A 1 102 ? 7.777 2.236 15.562 1 92.12 102 ARG A N 1
ATOM 744 C CA . ARG A 1 102 ? 8.883 1.415 15.078 1 92.12 102 ARG A CA 1
ATOM 745 C C . ARG A 1 102 ? 8.492 0.685 13.797 1 92.12 102 ARG A C 1
ATOM 747 O O . ARG A 1 102 ? 9.258 0.665 12.828 1 92.12 102 ARG A O 1
ATOM 754 N N . ARG A 1 103 ? 7.309 0.111 13.766 1 91.44 103 ARG A N 1
ATOM 755 C CA . ARG A 1 103 ? 6.82 -0.612 12.602 1 91.44 103 ARG A CA 1
ATOM 756 C C . ARG A 1 103 ? 6.59 0.334 11.422 1 91.44 103 ARG A C 1
ATOM 758 O O . ARG A 1 103 ? 6.941 0.018 10.289 1 91.44 103 ARG A O 1
ATOM 765 N N . LEU A 1 104 ? 6.02 1.467 11.688 1 95.19 104 LEU A N 1
ATOM 766 C CA . LEU A 1 104 ? 5.773 2.453 10.641 1 95.19 104 LEU A CA 1
ATOM 767 C C . LEU A 1 104 ? 7.082 2.896 9.992 1 95.19 104 LEU A C 1
ATOM 769 O O . LEU A 1 104 ? 7.188 2.939 8.766 1 95.19 104 LEU A O 1
ATOM 773 N N . ARG A 1 105 ? 8.078 3.143 10.836 1 94.25 105 ARG A N 1
ATOM 774 C CA . ARG A 1 105 ? 9.375 3.564 10.312 1 94.25 105 ARG A CA 1
ATOM 775 C C . ARG A 1 105 ? 10 2.469 9.453 1 94.25 105 ARG A C 1
ATOM 777 O O . ARG A 1 105 ? 10.578 2.75 8.406 1 94.25 105 ARG A O 1
ATOM 784 N N . GLN A 1 106 ? 9.898 1.291 9.93 1 89.5 106 GLN A N 1
ATOM 785 C CA . GLN A 1 106 ? 10.438 0.163 9.18 1 89.5 106 GLN A CA 1
ATOM 786 C C . GLN A 1 106 ? 9.773 0.051 7.809 1 89.5 106 GLN A C 1
ATOM 788 O O . GLN A 1 106 ? 10.453 -0.153 6.801 1 89.5 106 GLN A O 1
ATOM 793 N N . GLU A 1 107 ? 8.508 0.197 7.789 1 91.19 107 GLU A N 1
ATOM 794 C CA . GLU A 1 107 ? 7.758 0.08 6.539 1 91.19 107 GLU A CA 1
ATOM 795 C C . GLU A 1 107 ? 8.039 1.262 5.613 1 91.19 107 GLU A C 1
ATOM 797 O O . GLU A 1 107 ? 8.156 1.092 4.398 1 91.19 107 GLU A O 1
ATOM 802 N N . LEU A 1 108 ? 8.234 2.424 6.188 1 94.56 108 LEU A N 1
ATOM 803 C CA . LEU A 1 108 ? 8.531 3.615 5.398 1 94.56 108 LEU A CA 1
ATOM 804 C C . LEU A 1 108 ? 9.961 3.574 4.867 1 94.56 108 LEU A C 1
ATOM 806 O O . LEU A 1 108 ? 10.25 4.141 3.811 1 94.56 108 LEU A O 1
ATOM 810 N N . ALA A 1 109 ? 10.867 2.928 5.578 1 90 109 ALA A N 1
ATOM 811 C CA . ALA A 1 109 ? 12.297 2.92 5.258 1 90 109 ALA A CA 1
ATOM 812 C C . ALA A 1 109 ? 12.547 2.293 3.891 1 90 109 ALA A C 1
ATOM 814 O O . ALA A 1 109 ? 13.531 2.617 3.225 1 90 109 ALA A O 1
ATOM 815 N N . ALA A 1 110 ? 11.648 1.455 3.502 1 84.06 110 ALA A N 1
ATOM 816 C CA . ALA A 1 110 ? 11.789 0.83 2.191 1 84.06 110 ALA A CA 1
ATOM 817 C C . ALA A 1 110 ? 11.664 1.862 1.073 1 84.06 110 ALA A C 1
ATOM 819 O O . ALA A 1 110 ? 12.281 1.717 0.014 1 84.06 110 ALA A O 1
ATOM 820 N N . GLU A 1 111 ? 10.898 2.891 1.305 1 90.81 111 GLU A N 1
ATOM 821 C CA . GLU A 1 111 ? 10.656 3.93 0.31 1 90.81 111 GLU A CA 1
ATOM 822 C C . GLU A 1 111 ? 11.43 5.203 0.639 1 90.81 111 GLU A C 1
ATOM 824 O O . GLU A 1 111 ? 11.641 6.051 -0.231 1 90.81 111 GLU A O 1
ATOM 829 N N . LEU A 1 112 ? 11.711 5.289 1.88 1 93.75 112 LEU A N 1
ATOM 830 C CA . LEU A 1 112 ? 12.461 6.434 2.393 1 93.75 112 LEU A CA 1
ATOM 831 C C . LEU A 1 112 ? 13.719 5.977 3.115 1 93.75 112 LEU A C 1
ATOM 833 O O . LEU A 1 112 ? 13.773 5.98 4.348 1 93.75 112 LEU A O 1
ATOM 837 N N . PRO A 1 113 ? 14.766 5.734 2.393 1 87.69 113 PRO A N 1
ATOM 838 C CA . PRO A 1 113 ? 15.938 5.074 2.967 1 87.69 113 PRO A CA 1
ATOM 839 C C . PRO A 1 113 ? 16.609 5.906 4.055 1 87.69 113 PRO A C 1
ATOM 841 O O . PRO A 1 113 ? 17.375 5.367 4.863 1 87.69 113 PRO A O 1
ATOM 844 N N . TRP A 1 114 ? 16.328 7.094 4.102 1 89.5 114 TRP A N 1
ATOM 845 C CA . TRP A 1 114 ? 16.969 7.945 5.105 1 89.5 114 TRP A CA 1
ATOM 846 C C . TRP A 1 114 ? 16.219 7.875 6.43 1 89.5 114 TRP A C 1
ATOM 848 O O . TRP A 1 114 ? 16.688 8.398 7.445 1 89.5 114 TRP A O 1
ATOM 858 N N . ILE A 1 115 ? 15.016 7.164 6.398 1 87.81 115 ILE A N 1
ATOM 859 C CA . ILE A 1 115 ? 14.219 7.109 7.621 1 87.81 115 ILE A CA 1
ATOM 860 C C . ILE A 1 115 ? 14.742 6 8.531 1 87.81 115 ILE A C 1
ATOM 862 O O . ILE A 1 115 ? 14.828 4.84 8.117 1 87.81 115 ILE A O 1
ATOM 866 N N . ALA A 1 116 ? 15.602 6.25 9.523 1 71.62 116 ALA A N 1
ATOM 867 C CA . ALA A 1 116 ? 16.172 5.258 10.43 1 71.62 116 ALA A CA 1
ATOM 868 C C . ALA A 1 116 ? 15.086 4.508 11.188 1 71.62 116 ALA A C 1
ATOM 870 O O . ALA A 1 116 ? 14.164 5.117 11.719 1 71.62 116 ALA A O 1
ATOM 871 N N . PRO A 1 117 ? 15.062 3.113 10.984 1 66.12 117 PRO A N 1
ATOM 872 C CA . PRO A 1 117 ? 14.125 2.408 11.867 1 66.12 117 PRO A CA 1
ATOM 873 C C . PRO A 1 117 ? 14.484 2.559 13.344 1 66.12 117 PRO A C 1
ATOM 875 O O . PRO A 1 117 ? 15.664 2.477 13.711 1 66.12 117 PRO A O 1
ATOM 878 N N . SER A 1 118 ? 14.188 3.523 14.07 1 52.16 118 SER A N 1
ATOM 879 C CA . SER A 1 118 ? 14.68 3.629 15.438 1 52.16 118 SER A CA 1
ATOM 880 C C . SER A 1 118 ? 14.586 2.291 16.156 1 52.16 118 SER A C 1
ATOM 882 O O . SER A 1 118 ? 13.711 1.477 15.867 1 52.16 118 SER A O 1
ATOM 884 N N . MET B 1 1 ? 1.268 -39.094 -15.469 1 37.97 1 MET B N 1
ATOM 885 C CA . MET B 1 1 ? 0.299 -38.094 -14.984 1 37.97 1 MET B CA 1
ATOM 886 C C . MET B 1 1 ? 0.754 -36.688 -15.305 1 37.97 1 MET B C 1
ATOM 888 O O . MET B 1 1 ? 1.93 -36.344 -15.141 1 37.97 1 MET B O 1
ATOM 892 N N . PRO B 1 2 ? 0.346 -35.906 -16.297 1 44.06 2 PRO B N 1
ATOM 893 C CA . PRO B 1 2 ? 1.031 -34.656 -16.688 1 44.06 2 PRO B CA 1
ATOM 894 C C . PRO B 1 2 ? 1.299 -33.75 -15.508 1 44.06 2 PRO B C 1
ATOM 896 O O . PRO B 1 2 ? 0.523 -33.719 -14.547 1 44.06 2 PRO B O 1
ATOM 899 N N . THR B 1 3 ? 2.402 -33.75 -14.883 1 41.25 3 THR B N 1
ATOM 900 C CA . THR B 1 3 ? 2.834 -32.812 -13.867 1 41.25 3 THR B CA 1
ATOM 901 C C . THR B 1 3 ? 2.449 -31.375 -14.266 1 41.25 3 THR B C 1
ATOM 903 O O . THR B 1 3 ? 3.004 -30.828 -15.211 1 41.25 3 THR B O 1
ATOM 906 N N . THR B 1 4 ? 1.16 -31.062 -14.523 1 43.72 4 THR B N 1
ATOM 907 C CA . THR B 1 4 ? 0.666 -29.734 -14.875 1 43.72 4 THR B CA 1
ATOM 908 C C . THR B 1 4 ? 1.518 -28.641 -14.227 1 43.72 4 THR B C 1
ATOM 910 O O . THR B 1 4 ? 1.575 -28.547 -13 1 43.72 4 THR B O 1
ATOM 913 N N . THR B 1 5 ? 2.658 -28.344 -14.641 1 50.41 5 THR B N 1
ATOM 914 C CA . THR B 1 5 ? 3.695 -27.422 -14.219 1 50.41 5 THR B CA 1
ATOM 915 C C . THR B 1 5 ? 3.084 -26.078 -13.797 1 50.41 5 THR B C 1
ATOM 917 O O . THR B 1 5 ? 2.795 -25.234 -14.648 1 50.41 5 THR B O 1
ATOM 920 N N . ALA B 1 6 ? 2.021 -26.109 -12.992 1 61.06 6 ALA B N 1
ATOM 921 C CA . ALA B 1 6 ? 1.336 -24.938 -12.477 1 61.06 6 ALA B CA 1
ATOM 922 C C . ALA B 1 6 ? 2.332 -23.828 -12.117 1 61.06 6 ALA B C 1
ATOM 924 O O . ALA B 1 6 ? 3.424 -24.109 -11.617 1 61.06 6 ALA B O 1
ATOM 925 N N . THR B 1 7 ? 2.383 -22.766 -12.859 1 80.69 7 THR B N 1
ATOM 926 C CA . THR B 1 7 ? 3.244 -21.625 -12.578 1 80.69 7 THR B CA 1
ATOM 927 C C . THR B 1 7 ? 3.07 -21.156 -11.133 1 80.69 7 THR B C 1
ATOM 929 O O . THR B 1 7 ? 1.961 -21.188 -10.602 1 80.69 7 THR B O 1
ATOM 932 N N . PRO B 1 8 ? 4.195 -21.109 -10.523 1 93.19 8 PRO B N 1
ATOM 933 C CA . PRO B 1 8 ? 4.129 -20.672 -9.125 1 93.19 8 PRO B CA 1
ATOM 934 C C . PRO B 1 8 ? 3.301 -19.406 -8.945 1 93.19 8 PRO B C 1
ATOM 936 O O . PRO B 1 8 ? 2.734 -19.172 -7.875 1 93.19 8 PRO B O 1
ATOM 939 N N . VAL B 1 9 ? 3.203 -18.641 -10.039 1 97.31 9 VAL B N 1
ATOM 940 C CA . VAL B 1 9 ? 2.373 -17.438 -10.047 1 97.31 9 VAL B CA 1
ATOM 941 C C . VAL B 1 9 ? 1.162 -17.656 -10.953 1 97.31 9 VAL B C 1
ATOM 943 O O . VAL B 1 9 ? 1.301 -17.75 -12.172 1 97.31 9 VAL B O 1
ATOM 946 N N . THR B 1 10 ? 0.003 -17.672 -10.438 1 96.75 10 THR B N 1
ATOM 947 C CA . THR B 1 10 ? -1.229 -17.984 -11.156 1 96.75 10 THR B CA 1
ATOM 948 C C . THR B 1 10 ? -1.786 -16.75 -11.852 1 96.75 10 THR B C 1
ATOM 950 O O . THR B 1 10 ? -2.008 -15.711 -11.211 1 96.75 10 THR B O 1
ATOM 953 N N . PRO B 1 11 ? -1.978 -16.859 -13.156 1 97.88 11 PRO B N 1
ATOM 954 C CA . PRO B 1 11 ? -2.697 -15.758 -13.797 1 97.88 11 PRO B CA 1
ATOM 955 C C . PRO B 1 11 ? -4.156 -15.672 -13.359 1 97.88 11 PRO B C 1
ATOM 957 O O . PRO B 1 11 ? -4.824 -16.703 -13.219 1 97.88 11 PRO B O 1
ATOM 960 N N . VAL B 1 12 ? -4.66 -14.492 -13.086 1 98.56 12 VAL B N 1
ATOM 961 C CA . VAL B 1 12 ? -6.066 -14.273 -12.758 1 98.56 12 VAL B CA 1
ATOM 962 C C . VAL B 1 12 ? -6.656 -13.219 -13.68 1 98.56 12 VAL B C 1
ATOM 964 O O . VAL B 1 12 ? -5.922 -12.492 -14.359 1 98.56 12 VAL B O 1
ATOM 967 N N . THR B 1 13 ? -7.992 -13.188 -13.773 1 98.69 13 THR B N 1
ATOM 968 C CA . THR B 1 13 ? -8.734 -12.297 -14.664 1 98.69 13 THR B CA 1
ATOM 969 C C . THR B 1 13 ? -9.844 -11.586 -13.914 1 98.69 13 THR B C 1
ATOM 971 O O . THR B 1 13 ? -10.094 -11.867 -12.742 1 98.69 13 THR B O 1
ATOM 974 N N . ASP B 1 14 ? -10.477 -10.68 -14.625 1 98.75 14 ASP B N 1
ATOM 975 C CA . ASP B 1 14 ? -11.672 -10.047 -14.07 1 98.75 14 ASP B CA 1
ATOM 976 C C . ASP B 1 14 ? -12.68 -11.094 -13.609 1 98.75 14 ASP B C 1
ATOM 978 O O . ASP B 1 14 ? -13.328 -10.922 -12.57 1 98.75 14 ASP B O 1
ATOM 982 N N . ALA B 1 15 ? -12.727 -12.188 -14.297 1 98.56 15 ALA B N 1
ATOM 983 C CA . ALA B 1 15 ? -13.734 -13.211 -14.031 1 98.56 15 ALA B CA 1
ATOM 984 C C . ALA B 1 15 ? -13.344 -14.055 -12.82 1 98.56 15 ALA B C 1
ATOM 986 O O . ALA B 1 15 ? -14.219 -14.562 -12.102 1 98.56 15 ALA B O 1
ATOM 987 N N . THR B 1 16 ? -12.086 -14.172 -12.547 1 98.62 16 THR B N 1
ATOM 988 C CA . THR B 1 16 ? -11.664 -15.133 -11.531 1 98.62 16 THR B CA 1
ATOM 989 C C . THR B 1 16 ? -11.141 -14.414 -10.289 1 98.62 16 THR B C 1
ATOM 991 O O . THR B 1 16 ? -10.938 -15.039 -9.242 1 98.62 16 THR B O 1
ATOM 994 N N . PHE B 1 17 ? -10.984 -13.164 -10.375 1 98.75 17 PHE B N 1
ATOM 995 C CA . PHE B 1 17 ? -10.336 -12.391 -9.328 1 98.75 17 PHE B CA 1
ATOM 996 C C . PHE B 1 17 ? -11.039 -12.594 -7.988 1 98.75 17 PHE B C 1
ATOM 998 O O . PHE B 1 17 ? -10.383 -12.836 -6.969 1 98.75 17 PHE B O 1
ATOM 1005 N N . HIS B 1 18 ? -12.312 -12.438 -7.953 1 98.31 18 HIS B N 1
ATOM 1006 C CA . HIS B 1 18 ? -13.062 -12.57 -6.707 1 98.31 18 HIS B CA 1
ATOM 1007 C C . HIS B 1 18 ? -12.766 -13.898 -6.023 1 98.31 18 HIS B C 1
ATOM 1009 O O . HIS B 1 18 ? -12.367 -13.93 -4.859 1 98.31 18 HIS B O 1
ATOM 1015 N N . ASP B 1 19 ? -12.906 -14.977 -6.703 1 98.38 19 ASP B N 1
ATOM 1016 C CA . ASP B 1 19 ? -12.742 -16.312 -6.125 1 98.38 19 ASP B CA 1
ATOM 1017 C C . ASP B 1 19 ? -11.281 -16.562 -5.738 1 98.38 19 ASP B C 1
ATOM 1019 O O . ASP B 1 19 ? -11.008 -17.156 -4.695 1 98.38 19 ASP B O 1
ATOM 1023 N N . GLU B 1 20 ? -10.344 -16.062 -6.578 1 98.38 20 GLU B N 1
ATOM 1024 C CA . GLU B 1 20 ? -8.93 -16.375 -6.398 1 98.38 20 GLU B CA 1
ATOM 1025 C C . GLU B 1 20 ? -8.289 -15.453 -5.359 1 98.38 20 GLU B C 1
ATOM 1027 O O . GLU B 1 20 ? -7.277 -15.805 -4.754 1 98.38 20 GLU B O 1
ATOM 1032 N N . VAL B 1 21 ? -8.867 -14.273 -5.129 1 98.56 21 VAL B N 1
ATOM 1033 C CA . VAL B 1 21 ? -8.195 -13.281 -4.297 1 98.56 21 VAL B CA 1
ATOM 1034 C C . VAL B 1 21 ? -9.102 -12.883 -3.133 1 98.56 21 VAL B C 1
ATOM 1036 O O . VAL B 1 21 ? -8.766 -13.117 -1.971 1 98.56 21 VAL B O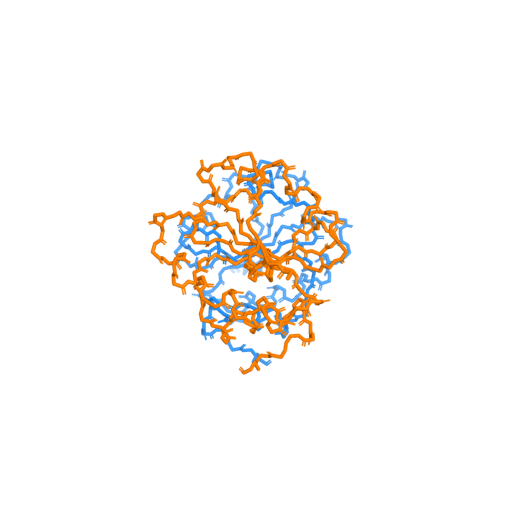 1
ATOM 1039 N N . LEU B 1 22 ? -10.305 -12.43 -3.441 1 98.06 22 LEU B N 1
ATOM 1040 C CA . LEU B 1 22 ? -11.148 -11.828 -2.41 1 98.06 22 LEU B CA 1
ATOM 1041 C C . LEU B 1 22 ? -11.75 -12.906 -1.509 1 98.06 22 LEU B C 1
ATOM 1043 O O . LEU B 1 22 ? -11.945 -12.672 -0.313 1 98.06 22 LEU B O 1
ATOM 1047 N N . ALA B 1 23 ? -11.992 -14.078 -2.037 1 98.31 23 ALA B N 1
ATOM 1048 C CA . ALA B 1 23 ? -12.633 -15.148 -1.273 1 98.31 23 ALA B CA 1
ATOM 1049 C C . ALA B 1 23 ? -11.609 -16.156 -0.775 1 98.31 23 ALA B C 1
ATOM 1051 O O . ALA B 1 23 ? -11.969 -17.188 -0.188 1 98.31 23 ALA B O 1
ATOM 1052 N N . ALA B 1 24 ? -10.352 -15.852 -1.024 1 97.88 24 ALA B N 1
ATOM 1053 C CA . ALA B 1 24 ? -9.297 -16.797 -0.644 1 97.88 24 ALA B CA 1
ATOM 1054 C C . ALA B 1 24 ? -9.133 -16.844 0.872 1 97.88 24 ALA B C 1
ATOM 1056 O O . ALA B 1 24 ? -9.242 -15.828 1.552 1 97.88 24 ALA B O 1
ATOM 1057 N N . ASP B 1 25 ? -8.766 -18.031 1.398 1 97.19 25 ASP B N 1
ATOM 1058 C CA . ASP B 1 25 ? -8.477 -18.203 2.818 1 97.19 25 ASP B CA 1
ATOM 1059 C C . ASP B 1 25 ? -7.062 -17.734 3.156 1 97.19 25 ASP B C 1
ATOM 1061 O O . ASP B 1 25 ? -6.84 -17.125 4.211 1 97.19 25 ASP B O 1
ATOM 1065 N N . LEU B 1 26 ? -6.156 -17.969 2.236 1 97.44 26 LEU B N 1
ATOM 1066 C CA . LEU B 1 26 ? -4.766 -17.562 2.41 1 97.44 26 LEU B CA 1
ATOM 1067 C C . LEU B 1 26 ? -4.586 -16.078 2.066 1 97.44 26 LEU B C 1
ATOM 1069 O O . LEU B 1 26 ? -5.348 -15.531 1.269 1 97.44 26 LEU B O 1
ATOM 1073 N N . PRO B 1 27 ? -3.543 -15.398 2.695 1 98.25 27 PRO B N 1
ATOM 1074 C CA . PRO B 1 27 ? -3.129 -14.133 2.096 1 98.25 27 PRO B CA 1
ATOM 1075 C C . PRO B 1 27 ? -2.74 -14.273 0.626 1 98.25 27 PRO B C 1
ATOM 1077 O O . PRO B 1 27 ? -2.17 -15.289 0.228 1 98.25 27 PRO B O 1
ATOM 1080 N N . VAL B 1 28 ? -3.139 -13.266 -0.153 1 98.69 28 VAL B N 1
ATOM 1081 C CA . VAL B 1 28 ? -2.842 -13.305 -1.581 1 98.69 28 VAL B CA 1
ATOM 1082 C C . VAL B 1 28 ? -2.049 -12.062 -1.981 1 98.69 28 VAL B C 1
ATOM 1084 O O . VAL B 1 28 ? -2.477 -10.938 -1.719 1 98.69 28 VAL B O 1
ATOM 1087 N N . LEU B 1 29 ? -0.889 -12.258 -2.512 1 98.75 29 LEU B N 1
ATOM 1088 C CA . LEU B 1 29 ? -0.144 -11.18 -3.152 1 98.75 29 LEU B CA 1
ATOM 1089 C C . LEU B 1 29 ? -0.482 -11.094 -4.637 1 98.75 29 LEU B C 1
ATOM 1091 O O . LEU B 1 29 ? -0.232 -12.031 -5.391 1 98.75 29 LEU B O 1
ATOM 1095 N N . VAL B 1 30 ? -1.066 -9.969 -5.012 1 98.81 30 VAL B N 1
ATOM 1096 C CA . VAL B 1 30 ? -1.45 -9.742 -6.402 1 98.81 30 VAL B CA 1
ATOM 1097 C C . VAL B 1 30 ? -0.425 -8.844 -7.082 1 98.81 30 VAL B C 1
ATOM 1099 O O . VAL B 1 30 ? -0.139 -7.742 -6.598 1 98.81 30 VAL B O 1
ATOM 1102 N N . GLU B 1 31 ? 0.12 -9.32 -8.172 1 98.81 31 GLU B N 1
ATOM 1103 C CA . GLU B 1 31 ? 0.865 -8.445 -9.07 1 98.81 31 GLU B CA 1
ATOM 1104 C C . GLU B 1 31 ? -0.024 -7.922 -10.188 1 98.81 31 GLU B C 1
ATOM 1106 O O . GLU B 1 31 ? -0.524 -8.695 -11.008 1 98.81 31 GLU B O 1
ATOM 1111 N N . PHE B 1 32 ? -0.259 -6.688 -10.195 1 98.69 32 PHE B N 1
ATOM 1112 C CA . PHE B 1 32 ? -0.788 -6.047 -11.391 1 98.69 32 PHE B CA 1
ATOM 1113 C C . PHE B 1 32 ? 0.321 -5.797 -12.406 1 98.69 32 PHE B C 1
ATOM 1115 O O . PHE B 1 32 ? 1.229 -5 -12.164 1 98.69 32 PHE B O 1
ATOM 1122 N N . THR B 1 33 ? 0.206 -6.473 -13.516 1 98.31 33 THR B N 1
ATOM 1123 C CA . THR B 1 33 ? 1.317 -6.566 -14.453 1 98.31 33 THR B CA 1
ATOM 1124 C C . THR B 1 33 ? 0.868 -6.188 -15.859 1 98.31 33 THR B C 1
ATOM 1126 O O . THR B 1 33 ? -0.311 -5.914 -16.094 1 98.31 33 THR B O 1
ATOM 1129 N N . ALA B 1 34 ? 1.853 -6.016 -16.672 1 97.81 34 ALA B N 1
ATOM 1130 C CA . ALA B 1 34 ? 1.654 -5.871 -18.109 1 97.81 34 ALA B CA 1
ATOM 1131 C C . ALA B 1 34 ? 2.785 -6.535 -18.891 1 97.81 34 ALA B C 1
ATOM 1133 O O . ALA B 1 34 ? 3.941 -6.516 -18.453 1 97.81 34 ALA B O 1
ATOM 1134 N N . ASP B 1 35 ? 2.439 -7.082 -20.078 1 94.56 35 ASP B N 1
ATOM 1135 C CA . ASP B 1 35 ? 3.408 -7.816 -20.875 1 94.56 35 ASP B CA 1
ATOM 1136 C C . ASP B 1 35 ? 4.531 -6.898 -21.359 1 94.56 35 ASP B C 1
ATOM 1138 O O . ASP B 1 35 ? 5.672 -7.332 -21.516 1 94.56 35 ASP B O 1
ATOM 1142 N N . TRP B 1 36 ? 4.27 -5.676 -21.609 1 95.81 36 TRP B N 1
ATOM 1143 C CA . TRP B 1 36 ? 5.203 -4.727 -22.203 1 95.81 36 TRP B CA 1
ATOM 1144 C C . TRP B 1 36 ? 5.996 -3.992 -21.125 1 95.81 36 TRP B C 1
ATOM 1146 O O . TRP B 1 36 ? 6.77 -3.08 -21.422 1 95.81 36 TRP B O 1
ATOM 1156 N N . CYS B 1 37 ? 5.875 -4.355 -20 1 95.81 37 CYS B N 1
ATOM 1157 C CA . CYS B 1 37 ? 6.477 -3.633 -18.891 1 95.81 37 CYS B CA 1
ATOM 1158 C C . CYS B 1 37 ? 7.812 -4.254 -18.484 1 95.81 37 CYS B C 1
ATOM 1160 O O . CYS B 1 37 ? 7.859 -5.395 -18.016 1 95.81 37 CYS B O 1
ATOM 1162 N N . GLY B 1 38 ? 8.891 -3.576 -18.625 1 96.25 38 GLY B N 1
ATOM 1163 C CA . GLY B 1 38 ? 10.227 -4.039 -18.297 1 96.25 38 GLY B CA 1
ATOM 1164 C C . GLY B 1 38 ? 10.391 -4.426 -16.844 1 96.25 38 GLY B C 1
ATOM 1165 O O . GLY B 1 38 ? 10.789 -5.551 -16.531 1 96.25 38 GLY B O 1
ATOM 1166 N N . PRO B 1 39 ? 10.109 -3.469 -15.945 1 96.94 39 PRO B N 1
ATOM 1167 C CA . PRO B 1 39 ? 10.195 -3.812 -14.523 1 96.94 39 PRO B CA 1
ATOM 1168 C C . PRO B 1 39 ? 9.336 -5.02 -14.156 1 96.94 39 PRO B C 1
ATOM 1170 O O . PRO B 1 39 ? 9.695 -5.785 -13.25 1 96.94 39 PRO B O 1
ATOM 1173 N N . CYS B 1 40 ? 8.195 -5.191 -14.773 1 97.69 40 CYS B N 1
ATOM 1174 C CA . CYS B 1 40 ? 7.371 -6.375 -14.539 1 97.69 40 CYS B CA 1
ATOM 1175 C C . CYS B 1 40 ? 8.141 -7.648 -14.875 1 97.69 40 CYS B C 1
ATOM 1177 O O . CYS B 1 40 ? 8.047 -8.641 -14.148 1 97.69 40 CYS B O 1
ATOM 1179 N N . ARG B 1 41 ? 8.805 -7.594 -15.938 1 96.44 41 ARG B N 1
ATOM 1180 C CA . ARG B 1 41 ? 9.641 -8.742 -16.281 1 96.44 41 ARG B CA 1
ATOM 1181 C C . ARG B 1 41 ? 10.727 -8.961 -15.242 1 96.44 41 ARG B C 1
ATOM 1183 O O . ARG B 1 41 ? 11.07 -10.102 -14.93 1 96.44 41 ARG B O 1
ATOM 1190 N N . GLN B 1 42 ? 11.234 -7.957 -14.695 1 96.12 42 GLN B N 1
ATOM 1191 C CA . GLN B 1 42 ? 12.312 -8.008 -13.711 1 96.12 42 GLN B CA 1
ATOM 1192 C C . GLN B 1 42 ? 11.844 -8.656 -12.414 1 96.12 42 GLN B C 1
ATOM 1194 O O . GLN B 1 42 ? 12.609 -9.375 -11.758 1 96.12 42 GLN B O 1
ATOM 1199 N N . ILE B 1 43 ? 10.602 -8.422 -12.039 1 97.75 43 ILE B N 1
ATOM 1200 C CA . ILE B 1 43 ? 10.148 -8.891 -10.734 1 97.75 43 ILE B CA 1
ATOM 1201 C C . ILE B 1 43 ? 9.531 -10.281 -10.867 1 97.75 43 ILE B C 1
ATOM 1203 O O . ILE B 1 43 ? 9.305 -10.969 -9.867 1 97.75 43 ILE B O 1
ATOM 1207 N N . ALA B 1 44 ? 9.281 -10.695 -12.055 1 96.81 44 ALA B N 1
ATOM 1208 C CA . ALA B 1 44 ? 8.602 -11.969 -12.305 1 96.81 44 ALA B CA 1
ATOM 1209 C C . ALA B 1 44 ? 9.336 -13.125 -11.625 1 96.81 44 ALA B C 1
ATOM 1211 O O . ALA B 1 44 ? 8.727 -13.898 -10.883 1 96.81 44 ALA B O 1
ATOM 1212 N N . PRO B 1 45 ? 10.672 -13.242 -11.852 1 97 45 PRO B N 1
ATOM 1213 C CA . PRO B 1 45 ? 11.352 -14.359 -11.18 1 97 45 PRO B CA 1
ATOM 1214 C C . PRO B 1 45 ? 11.344 -14.227 -9.656 1 97 45 PRO B C 1
ATOM 1216 O O . PRO B 1 45 ? 11.328 -15.234 -8.945 1 97 45 PRO B O 1
ATOM 1219 N N . VAL B 1 46 ? 11.383 -13.055 -9.133 1 97.62 46 VAL B N 1
ATOM 1220 C CA . VAL B 1 46 ? 11.32 -12.797 -7.695 1 97.62 46 VAL B CA 1
ATOM 1221 C C . VAL B 1 46 ? 10.008 -13.328 -7.129 1 97.62 46 VAL B C 1
ATOM 1223 O O . VAL B 1 46 ? 9.992 -14.016 -6.109 1 97.62 46 VAL B O 1
ATOM 1226 N N . LEU B 1 47 ? 8.906 -13.039 -7.848 1 98.31 47 LEU B N 1
ATOM 1227 C CA . LEU B 1 47 ? 7.586 -13.477 -7.395 1 98.31 47 LEU B CA 1
ATOM 1228 C C . LEU B 1 47 ? 7.445 -14.984 -7.504 1 98.31 47 LEU B C 1
ATOM 1230 O O . LEU B 1 47 ? 6.801 -15.617 -6.664 1 98.31 47 LEU B O 1
ATOM 1234 N N . ALA B 1 48 ? 8.078 -15.531 -8.547 1 97.75 48 ALA B N 1
ATOM 1235 C CA . ALA B 1 48 ? 8.07 -16.984 -8.688 1 97.75 48 ALA B CA 1
ATOM 1236 C C . ALA B 1 48 ? 8.789 -17.656 -7.516 1 97.75 48 ALA B C 1
ATOM 1238 O O . ALA B 1 48 ? 8.305 -18.641 -6.957 1 97.75 48 ALA B O 1
ATOM 1239 N N . GLU B 1 49 ? 9.898 -17.125 -7.195 1 96.88 49 GLU B N 1
ATOM 1240 C CA . GLU B 1 49 ? 10.656 -17.641 -6.059 1 96.88 49 GLU B CA 1
ATOM 1241 C C . GLU B 1 49 ? 9.859 -17.531 -4.766 1 96.88 49 GLU B C 1
ATOM 1243 O O . GLU B 1 49 ? 9.781 -18.484 -3.986 1 96.88 49 GLU B O 1
ATOM 1248 N N . LEU B 1 50 ? 9.25 -16.406 -4.504 1 97.12 50 LEU B N 1
ATOM 1249 C CA . LEU B 1 50 ? 8.445 -16.172 -3.311 1 97.12 50 LEU B CA 1
ATOM 1250 C C . LEU B 1 50 ? 7.266 -17.141 -3.26 1 97.12 50 LEU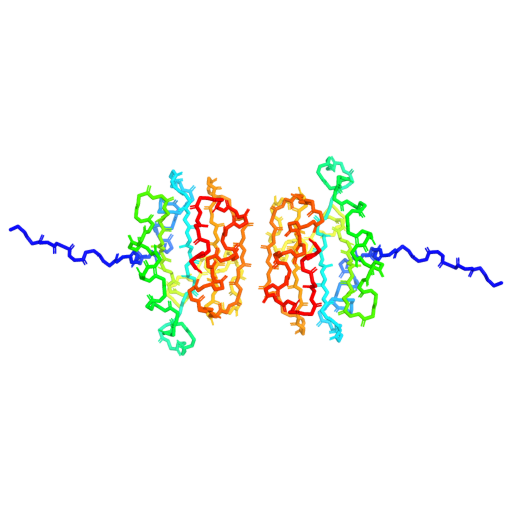 B C 1
ATOM 1252 O O . LEU B 1 50 ? 6.977 -17.719 -2.209 1 97.12 50 LEU B O 1
ATOM 1256 N N . ALA B 1 51 ? 6.625 -17.312 -4.387 1 97.56 51 ALA B N 1
ATOM 1257 C CA . ALA B 1 51 ? 5.469 -18.203 -4.473 1 97.56 51 ALA B CA 1
ATOM 1258 C C . ALA B 1 51 ? 5.855 -19.641 -4.125 1 97.56 51 ALA B C 1
ATOM 1260 O O . ALA B 1 51 ? 5.129 -20.328 -3.406 1 97.56 51 ALA B O 1
ATOM 1261 N N . THR B 1 52 ? 6.988 -20 -4.637 1 96.62 52 THR B N 1
ATOM 1262 C CA . THR B 1 52 ? 7.465 -21.359 -4.387 1 96.62 52 THR B CA 1
ATOM 1263 C C . THR B 1 52 ? 7.867 -21.531 -2.926 1 96.62 52 THR B C 1
ATOM 1265 O O . THR B 1 52 ? 7.449 -22.484 -2.27 1 96.62 52 THR B O 1
ATOM 1268 N N . ALA B 1 53 ? 8.602 -20.609 -2.408 1 95.5 53 ALA B N 1
ATOM 1269 C CA . ALA B 1 53 ? 9.125 -20.688 -1.05 1 95.5 53 ALA B CA 1
ATOM 1270 C C . ALA B 1 53 ? 8 -20.656 -0.02 1 95.5 53 ALA B C 1
ATOM 1272 O O . ALA B 1 53 ? 8.109 -21.266 1.045 1 95.5 53 ALA B O 1
ATOM 1273 N N . GLU B 1 54 ? 6.926 -19.906 -0.314 1 95.94 54 GLU B N 1
ATOM 1274 C CA . GLU B 1 54 ? 5.863 -19.703 0.668 1 95.94 54 GLU B CA 1
ATOM 1275 C C . GLU B 1 54 ? 4.598 -20.453 0.275 1 95.94 54 GLU B C 1
ATOM 1277 O O . GLU B 1 54 ? 3.496 -20.094 0.686 1 95.94 54 GLU B O 1
ATOM 1282 N N . ALA B 1 55 ? 4.809 -21.453 -0.529 1 94.38 55 ALA B N 1
ATOM 1283 C CA . ALA B 1 55 ? 3.68 -22.297 -0.942 1 94.38 55 ALA B CA 1
ATOM 1284 C C . ALA B 1 55 ? 2.898 -22.797 0.268 1 94.38 55 ALA B C 1
ATOM 1286 O O . ALA B 1 55 ? 3.49 -23.25 1.251 1 94.38 55 ALA B O 1
ATOM 1287 N N . GLY B 1 56 ? 1.559 -22.641 0.169 1 95.5 56 GLY B N 1
ATOM 1288 C CA . GLY B 1 56 ? 0.708 -23.094 1.255 1 95.5 56 GLY B CA 1
ATOM 1289 C C . GLY B 1 56 ? 0.465 -22.047 2.314 1 95.5 56 GLY B C 1
ATOM 1290 O O . GLY B 1 56 ? -0.416 -22.188 3.162 1 95.5 56 GLY B O 1
ATOM 1291 N N . ARG B 1 57 ? 1.177 -20.953 2.318 1 96.31 57 ARG B N 1
ATOM 1292 C CA . ARG B 1 57 ? 1.016 -19.891 3.303 1 96.31 57 ARG B CA 1
ATOM 1293 C C . ARG B 1 57 ? 0.65 -18.562 2.629 1 96.31 57 ARG B C 1
ATOM 1295 O O . ARG B 1 57 ? -0.006 -17.719 3.234 1 96.31 57 ARG B O 1
ATOM 1302 N N . LEU B 1 58 ? 1.155 -18.453 1.426 1 97.69 58 LEU B N 1
ATOM 1303 C CA . LEU B 1 58 ? 0.943 -17.266 0.619 1 97.69 58 LEU B CA 1
ATOM 1304 C C . LEU B 1 58 ? 0.65 -17.625 -0.833 1 97.69 58 LEU B C 1
ATOM 1306 O O . LEU B 1 58 ? 1.403 -18.391 -1.449 1 97.69 58 LEU B O 1
ATOM 1310 N N . LYS B 1 59 ? -0.454 -17.156 -1.306 1 98.19 59 LYS B N 1
ATOM 1311 C CA . LYS B 1 59 ? -0.759 -17.297 -2.727 1 98.19 59 LYS B CA 1
ATOM 1312 C C . LYS B 1 59 ? -0.28 -16.078 -3.514 1 98.19 59 LYS B C 1
ATOM 1314 O O . LYS B 1 59 ? -0.473 -14.938 -3.084 1 98.19 59 LYS B O 1
ATOM 1319 N N . VAL B 1 60 ? 0.428 -16.312 -4.605 1 98.62 60 VAL B N 1
ATOM 1320 C CA . VAL B 1 60 ? 0.862 -15.234 -5.484 1 98.62 60 VAL B CA 1
ATOM 1321 C C . VAL B 1 60 ? 0.162 -15.359 -6.836 1 98.62 60 VAL B C 1
ATOM 1323 O O . VAL B 1 60 ? 0.159 -16.422 -7.445 1 98.62 60 VAL B O 1
ATOM 1326 N N . VAL B 1 61 ? -0.482 -14.242 -7.266 1 98.75 61 VAL B N 1
ATOM 1327 C CA . VAL B 1 61 ? -1.196 -14.25 -8.539 1 98.75 61 VAL B CA 1
ATOM 1328 C C . VAL B 1 61 ? -0.814 -13.023 -9.359 1 98.75 61 VAL B C 1
ATOM 1330 O O . VAL B 1 61 ? -0.248 -12.062 -8.82 1 98.75 61 VAL B O 1
ATOM 1333 N N . ALA B 1 62 ? -1.09 -13.078 -10.633 1 98.69 62 ALA B N 1
ATOM 1334 C CA . ALA B 1 62 ? -0.794 -11.953 -11.523 1 98.69 62 ALA B CA 1
ATOM 1335 C C . ALA B 1 62 ? -2.004 -11.602 -12.383 1 98.69 62 ALA B C 1
ATOM 1337 O O . ALA B 1 62 ? -2.697 -12.492 -12.883 1 98.69 62 ALA B O 1
ATOM 1338 N N . LEU B 1 63 ? -2.279 -10.375 -12.445 1 98.75 63 LEU B N 1
ATOM 1339 C CA . LEU B 1 63 ? -3.336 -9.852 -13.305 1 98.75 63 LEU B CA 1
ATOM 1340 C C . LEU B 1 63 ? -2.771 -8.859 -14.312 1 98.75 63 LEU B C 1
ATOM 1342 O O . LEU B 1 63 ? -2.156 -7.859 -13.938 1 98.75 63 LEU B O 1
ATOM 1346 N N . ASP B 1 64 ? -2.967 -9.172 -15.602 1 98.69 64 ASP B N 1
ATOM 1347 C CA . ASP B 1 64 ? -2.557 -8.25 -16.656 1 98.69 64 ASP B CA 1
ATOM 1348 C C . ASP B 1 64 ? -3.57 -7.121 -16.828 1 98.69 64 ASP B C 1
ATOM 1350 O O . ASP B 1 64 ? -4.715 -7.359 -17.219 1 98.69 64 ASP B O 1
ATOM 1354 N N . VAL B 1 65 ? -3.121 -5.93 -16.578 1 98.19 65 VAL B N 1
ATOM 1355 C CA . VAL B 1 65 ? -4.031 -4.797 -16.453 1 98.19 65 VAL B CA 1
ATOM 1356 C C . VAL B 1 65 ? -4.59 -4.445 -17.844 1 98.19 65 VAL B C 1
ATOM 1358 O O . VAL B 1 65 ? -5.664 -3.85 -17.938 1 98.19 65 VAL B O 1
ATOM 1361 N N . ASP B 1 66 ? -3.906 -4.766 -18.906 1 97.81 66 ASP B N 1
ATOM 1362 C CA . ASP B 1 66 ? -4.363 -4.441 -20.25 1 97.81 66 ASP B CA 1
ATOM 1363 C C . ASP B 1 66 ? -5.586 -5.273 -20.625 1 97.81 66 ASP B C 1
ATOM 1365 O O . ASP B 1 66 ? -6.434 -4.82 -21.406 1 97.81 66 ASP B O 1
ATOM 1369 N N . PHE B 1 67 ? -5.695 -6.422 -20.078 1 98.25 67 PHE B N 1
ATOM 1370 C CA . PHE B 1 67 ? -6.738 -7.355 -20.484 1 98.25 67 PHE B CA 1
ATOM 1371 C C . PHE B 1 67 ? -7.809 -7.469 -19.406 1 98.25 67 PHE B C 1
ATOM 1373 O O . PHE B 1 67 ? -8.812 -8.164 -19.578 1 98.25 67 PHE B O 1
ATOM 1380 N N . ASN B 1 68 ? -7.582 -6.812 -18.328 1 98.44 68 ASN B N 1
ATOM 1381 C CA . ASN B 1 68 ? -8.5 -6.898 -17.188 1 98.44 68 ASN B CA 1
ATOM 1382 C C . ASN B 1 68 ? -8.789 -5.523 -16.594 1 98.44 68 ASN B C 1
ATOM 1384 O O . ASN B 1 68 ? -8.484 -5.273 -15.43 1 98.44 68 ASN B O 1
ATOM 1388 N N . PRO B 1 69 ? -9.43 -4.613 -17.391 1 97.06 69 PRO B N 1
ATOM 1389 C CA . PRO B 1 69 ? -9.602 -3.209 -17.016 1 97.06 69 PRO B CA 1
ATOM 1390 C C . PRO B 1 69 ? -10.539 -3.033 -15.82 1 97.06 69 PRO B C 1
ATOM 1392 O O . PRO B 1 69 ? -10.398 -2.076 -15.055 1 97.06 69 PRO B O 1
ATOM 1395 N N . ALA B 1 70 ? -11.477 -3.959 -15.617 1 97.56 70 ALA B N 1
ATOM 1396 C CA . ALA B 1 70 ? -12.43 -3.797 -14.523 1 97.56 70 ALA B CA 1
ATOM 1397 C C . ALA B 1 70 ? -11.734 -3.91 -13.172 1 97.56 70 ALA B C 1
ATOM 1399 O O . ALA B 1 70 ? -11.898 -3.045 -12.305 1 97.56 70 ALA B O 1
ATOM 1400 N N . THR B 1 71 ? -10.938 -4.938 -12.992 1 97.38 71 THR B N 1
ATOM 1401 C CA . THR B 1 71 ? -10.227 -5.137 -11.734 1 97.38 71 THR B CA 1
ATOM 1402 C C . THR B 1 71 ? -9.156 -4.059 -11.547 1 97.38 71 THR B C 1
ATOM 1404 O O . THR B 1 71 ? -8.984 -3.537 -10.445 1 97.38 71 THR B O 1
ATOM 1407 N N . ALA B 1 72 ? -8.422 -3.684 -12.633 1 96.06 72 ALA B N 1
ATOM 1408 C CA . ALA B 1 72 ? -7.41 -2.631 -12.562 1 96.06 72 ALA B CA 1
ATOM 1409 C C . ALA B 1 72 ? -8.023 -1.312 -12.102 1 96.06 72 ALA B C 1
ATOM 1411 O O . ALA B 1 72 ? -7.461 -0.627 -11.242 1 96.06 72 ALA B O 1
ATOM 1412 N N . ALA B 1 73 ? -9.211 -1.006 -12.664 1 92.69 73 ALA B N 1
ATOM 1413 C CA . ALA B 1 73 ? -9.914 0.221 -12.297 1 92.69 73 ALA B CA 1
ATOM 1414 C C . ALA B 1 73 ? -10.414 0.155 -10.859 1 92.69 73 ALA B C 1
ATOM 1416 O O . ALA B 1 73 ? -10.273 1.115 -10.102 1 92.69 73 ALA B O 1
ATOM 1417 N N . ALA B 1 74 ? -10.953 -1.004 -10.445 1 91.44 74 ALA B N 1
ATOM 1418 C CA . ALA B 1 74 ? -11.5 -1.184 -9.109 1 91.44 74 ALA B CA 1
ATOM 1419 C C . ALA B 1 74 ? -10.422 -1.001 -8.047 1 91.44 74 ALA B C 1
ATOM 1421 O O . ALA B 1 74 ? -10.703 -0.508 -6.949 1 91.44 74 ALA B O 1
ATOM 1422 N N . HIS B 1 75 ? -9.211 -1.33 -8.422 1 91.5 75 HIS B N 1
ATOM 1423 C CA . HIS B 1 75 ? -8.125 -1.27 -7.445 1 91.5 75 HIS B CA 1
ATOM 1424 C C . HIS B 1 75 ? -7.191 -0.097 -7.734 1 91.5 75 HIS B C 1
ATOM 1426 O O . HIS B 1 75 ? -6.141 0.033 -7.105 1 91.5 75 HIS B O 1
ATOM 1432 N N . ARG B 1 76 ? -7.523 0.716 -8.711 1 86.56 76 ARG B N 1
ATOM 1433 C CA . ARG B 1 76 ? -6.879 1.985 -9.031 1 86.56 76 ARG B CA 1
ATOM 1434 C C . ARG B 1 76 ? -5.391 1.789 -9.312 1 86.56 76 ARG B C 1
ATOM 1436 O O . ARG B 1 76 ? -4.551 2.498 -8.758 1 86.56 76 ARG B O 1
ATOM 1443 N N . VAL B 1 77 ? -5.184 0.844 -10.094 1 92.31 77 VAL B N 1
ATOM 1444 C CA . VAL B 1 77 ? -3.811 0.583 -10.516 1 92.31 77 VAL B CA 1
ATOM 1445 C C . VAL B 1 77 ? -3.4 1.585 -11.594 1 92.31 77 VAL B C 1
ATOM 1447 O O . VAL B 1 77 ? -3.947 1.575 -12.703 1 92.31 77 VAL B O 1
ATOM 1450 N N . LEU B 1 78 ? -2.439 2.428 -11.188 1 85.31 78 LEU B N 1
ATOM 1451 C CA . LEU B 1 78 ? -2.043 3.486 -12.109 1 85.31 78 LEU B CA 1
ATOM 1452 C C . LEU B 1 78 ? -0.727 3.141 -12.805 1 85.31 78 LEU B C 1
ATOM 1454 O O . LEU B 1 78 ? -0.375 3.746 -13.812 1 85.31 78 LEU B O 1
ATOM 1458 N N . SER B 1 79 ? -0.082 2.232 -12.219 1 92.31 79 SER B N 1
ATOM 1459 C CA . SER B 1 79 ? 1.2 1.834 -12.789 1 92.31 79 SER B CA 1
ATOM 1460 C C . SER B 1 79 ? 1.473 0.352 -12.562 1 92.31 79 SER B C 1
ATOM 1462 O O . SER B 1 79 ? 0.841 -0.276 -11.703 1 92.31 79 SER B O 1
ATOM 1464 N N . ALA B 1 80 ? 2.348 -0.197 -13.438 1 95.44 80 ALA B N 1
ATOM 1465 C CA . ALA B 1 80 ? 2.824 -1.567 -13.266 1 95.44 80 ALA B CA 1
ATOM 1466 C C . ALA B 1 80 ? 4.344 -1.604 -13.117 1 95.44 80 ALA B C 1
ATOM 1468 O O . ALA B 1 80 ? 5.051 -0.801 -13.727 1 95.44 80 ALA B O 1
ATOM 1469 N N . PRO B 1 81 ? 4.855 -2.559 -12.359 1 98 81 PRO B N 1
ATOM 1470 C CA . PRO B 1 81 ? 4.055 -3.459 -11.523 1 98 81 PRO B CA 1
ATOM 1471 C C . PRO B 1 81 ? 3.521 -2.779 -10.266 1 98 81 PRO B C 1
ATOM 1473 O O . PRO B 1 81 ? 4.152 -1.854 -9.75 1 98 81 PRO B O 1
ATOM 1476 N N . THR B 1 82 ? 2.391 -3.035 -9.805 1 97.69 82 THR B N 1
ATOM 1477 C CA . THR B 1 82 ? 1.848 -2.781 -8.477 1 97.69 82 THR B CA 1
ATOM 1478 C C . THR B 1 82 ? 1.553 -4.094 -7.75 1 97.69 82 THR B C 1
ATOM 1480 O O . THR B 1 82 ? 0.951 -5.004 -8.328 1 97.69 82 THR B O 1
ATOM 1483 N N . LEU B 1 83 ? 2.111 -4.195 -6.547 1 98.19 83 LEU B N 1
ATOM 1484 C CA . LEU B 1 83 ? 1.871 -5.363 -5.711 1 98.19 83 LEU B CA 1
ATOM 1485 C C . LEU B 1 83 ? 0.916 -5.031 -4.57 1 98.19 83 LEU B C 1
ATOM 1487 O O . LEU B 1 83 ? 1.141 -4.074 -3.826 1 98.19 83 LEU B O 1
ATOM 1491 N N . THR B 1 84 ? -0.165 -5.758 -4.461 1 97.88 84 THR B N 1
ATOM 1492 C CA . THR B 1 84 ? -1.104 -5.57 -3.361 1 97.88 84 THR B CA 1
ATOM 1493 C C . THR B 1 84 ? -1.303 -6.871 -2.59 1 97.88 84 THR B C 1
ATOM 1495 O O . THR B 1 84 ? -1.579 -7.918 -3.186 1 97.88 84 THR B O 1
ATOM 1498 N N . LEU B 1 85 ? -1.086 -6.797 -1.279 1 98.06 85 LEU B N 1
ATOM 1499 C CA . LEU B 1 85 ? -1.361 -7.926 -0.397 1 98.06 85 LEU B CA 1
ATOM 1500 C C . LEU B 1 85 ? -2.789 -7.863 0.134 1 98.06 85 LEU B C 1
ATOM 1502 O O . LEU B 1 85 ? -3.203 -6.848 0.698 1 98.06 85 LEU B O 1
ATOM 1506 N N . PHE B 1 86 ? -3.49 -8.914 -0.149 1 97.88 86 PHE B N 1
ATOM 1507 C CA . PHE B 1 86 ? -4.844 -9.062 0.377 1 97.88 86 PHE B CA 1
ATOM 1508 C C . PHE B 1 86 ? -4.867 -10.055 1.53 1 97.88 86 PHE B C 1
ATOM 1510 O O . PHE B 1 86 ? -4.191 -11.086 1.483 1 97.88 86 PHE B O 1
ATOM 1517 N N . ARG B 1 87 ? -5.625 -9.75 2.525 1 96.31 87 ARG B N 1
ATOM 1518 C CA . ARG B 1 87 ? -5.969 -10.641 3.627 1 96.31 87 ARG B CA 1
ATOM 1519 C C . ARG B 1 87 ? -7.465 -10.602 3.92 1 96.31 87 ARG B C 1
ATOM 1521 O O . ARG B 1 87 ? -8.023 -9.531 4.18 1 96.31 87 ARG B O 1
ATOM 1528 N N . SER B 1 88 ? -8.062 -11.797 3.779 1 95.31 88 SER B N 1
ATOM 1529 C CA . SER B 1 88 ? -9.508 -11.891 3.984 1 95.31 88 SER B CA 1
ATOM 1530 C C . SER B 1 88 ? -10.258 -10.945 3.051 1 95.31 88 SER B C 1
ATOM 1532 O O . SER B 1 88 ? -11.164 -10.227 3.48 1 95.31 88 SER B O 1
ATOM 1534 N N . GLY B 1 89 ? -9.727 -10.898 1.834 1 94.94 89 GLY B N 1
ATOM 1535 C CA . GLY B 1 89 ? -10.391 -10.148 0.777 1 94.94 89 GLY B CA 1
ATOM 1536 C C . GLY B 1 89 ? -10.141 -8.656 0.849 1 94.94 89 GLY B C 1
ATOM 1537 O O . GLY B 1 89 ? -10.617 -7.902 0 1 94.94 89 GLY B O 1
ATOM 1538 N N . GLU B 1 90 ? -9.328 -8.172 1.867 1 93.06 90 GLU B N 1
ATOM 1539 C CA . GLU B 1 90 ? -9.055 -6.754 2.035 1 93.06 90 GLU B CA 1
ATOM 1540 C C . GLU B 1 90 ? -7.598 -6.43 1.711 1 93.06 90 GLU B C 1
ATOM 1542 O O . GLU B 1 90 ? -6.691 -7.172 2.094 1 93.06 90 GLU B O 1
ATOM 1547 N N . PRO B 1 91 ? -7.398 -5.309 0.883 1 95.12 91 PRO B N 1
ATOM 1548 C CA . PRO B 1 91 ? -6.008 -4.887 0.694 1 95.12 91 PRO B CA 1
ATOM 1549 C C . PRO B 1 91 ? -5.379 -4.34 1.974 1 95.12 91 PRO B C 1
ATOM 1551 O O . PRO B 1 91 ? -5.984 -3.512 2.66 1 95.12 91 PRO B O 1
ATOM 1554 N N . VAL B 1 92 ? -4.184 -4.828 2.324 1 94.31 92 VAL B N 1
ATOM 1555 C CA . VAL B 1 92 ? -3.568 -4.418 3.582 1 94.31 92 VAL B CA 1
ATOM 1556 C C . VAL B 1 92 ? -2.236 -3.725 3.305 1 94.31 92 VAL B C 1
ATOM 1558 O O . VAL B 1 92 ? -1.698 -3.029 4.172 1 94.31 92 VAL B O 1
ATOM 1561 N N . LEU B 1 93 ? -1.68 -3.938 2.154 1 95.62 93 LEU B N 1
ATOM 1562 C CA . LEU B 1 93 ? -0.394 -3.391 1.736 1 95.62 93 LEU B CA 1
ATOM 1563 C C . LEU B 1 93 ? -0.332 -3.244 0.22 1 95.62 93 LEU B C 1
ATOM 1565 O O . LEU B 1 93 ? -0.724 -4.156 -0.513 1 95.62 93 LEU B O 1
ATOM 1569 N N . THR B 1 94 ? -0.011 -2.127 -0.261 1 96.06 94 THR B N 1
ATOM 1570 C CA . THR B 1 94 ? 0.241 -1.923 -1.683 1 96.06 94 THR B CA 1
ATOM 1571 C C . THR B 1 94 ? 1.623 -1.314 -1.905 1 96.06 94 THR B C 1
ATOM 1573 O O . THR B 1 94 ? 2 -0.356 -1.228 1 96.06 94 THR B O 1
ATOM 1576 N N . LEU B 1 95 ? 2.367 -1.932 -2.795 1 96.19 95 LEU B N 1
ATOM 1577 C CA . LEU B 1 95 ? 3.711 -1.531 -3.197 1 96.19 95 LEU B CA 1
ATOM 1578 C C . LEU B 1 95 ? 3.764 -1.225 -4.688 1 96.19 95 LEU B C 1
ATOM 1580 O O . LEU B 1 95 ? 3.324 -2.035 -5.508 1 96.19 95 LEU B O 1
ATOM 1584 N N . VAL B 1 96 ? 4.316 -0.1 -5.012 1 95.06 96 VAL B N 1
ATOM 1585 C CA . VAL B 1 96 ? 4.379 0.264 -6.422 1 95.06 96 VAL B CA 1
ATOM 1586 C C . VAL B 1 96 ? 5.809 0.106 -6.934 1 95.06 96 VAL B C 1
ATOM 1588 O O . VAL B 1 96 ? 6.754 0.596 -6.312 1 95.06 96 VAL B O 1
ATOM 1591 N N . GLY B 1 97 ? 5.949 -0.638 -7.992 1 94.56 97 GLY B N 1
ATOM 1592 C CA . GLY B 1 97 ? 7.242 -0.808 -8.633 1 94.56 97 GLY B CA 1
ATOM 1593 C C . GLY B 1 97 ? 7.902 -2.133 -8.297 1 94.56 97 GLY B C 1
ATOM 1594 O O . GLY B 1 97 ? 7.512 -2.807 -7.344 1 94.56 97 GLY B O 1
ATOM 1595 N N . ALA B 1 98 ? 8.938 -2.514 -9.086 1 94.94 98 ALA B N 1
ATOM 1596 C CA . ALA B 1 98 ? 9.695 -3.746 -8.875 1 94.94 98 ALA B CA 1
ATOM 1597 C C . ALA B 1 98 ? 10.648 -3.607 -7.691 1 94.94 98 ALA B C 1
ATOM 1599 O O . ALA B 1 98 ? 11.055 -2.498 -7.34 1 94.94 98 ALA B O 1
ATOM 1600 N N . ARG B 1 99 ? 10.922 -4.738 -7.094 1 92.44 99 ARG B N 1
ATOM 1601 C CA . ARG B 1 99 ? 11.875 -4.805 -5.988 1 92.44 99 ARG B CA 1
ATOM 1602 C C . ARG B 1 99 ? 12.555 -6.168 -5.934 1 92.44 99 ARG B C 1
ATOM 1604 O O . ARG B 1 99 ? 11.984 -7.168 -6.367 1 92.44 99 ARG B O 1
ATOM 1611 N N . PRO B 1 100 ? 13.812 -6.098 -5.391 1 94.25 100 PRO B N 1
ATOM 1612 C CA . PRO B 1 100 ? 14.477 -7.387 -5.195 1 94.25 100 PRO B CA 1
ATOM 1613 C C . PRO B 1 100 ? 13.836 -8.219 -4.086 1 94.25 100 PRO B C 1
ATOM 1615 O O . PRO B 1 100 ? 13.07 -7.691 -3.277 1 94.25 100 PRO B O 1
ATOM 1618 N N . LEU B 1 101 ? 14.172 -9.453 -4.074 1 94.94 101 LEU B N 1
ATOM 1619 C CA . LEU B 1 101 ? 13.547 -10.414 -3.18 1 94.94 101 LEU B CA 1
ATOM 1620 C C . LEU B 1 101 ? 13.711 -9.992 -1.724 1 94.94 101 LEU B C 1
ATOM 1622 O O . LEU B 1 101 ? 12.75 -10.016 -0.952 1 94.94 101 LEU B O 1
ATOM 1626 N N . ARG B 1 102 ? 14.883 -9.609 -1.329 1 92.31 102 ARG B N 1
ATOM 1627 C CA . ARG B 1 102 ? 15.148 -9.25 0.06 1 92.31 102 ARG B CA 1
ATOM 1628 C C . ARG B 1 102 ? 14.266 -8.094 0.506 1 92.31 102 ARG B C 1
ATOM 1630 O O . ARG B 1 102 ? 13.68 -8.133 1.592 1 92.31 102 ARG B O 1
ATOM 1637 N N . ARG B 1 103 ? 14.141 -7.086 -0.329 1 91.5 103 ARG B N 1
ATOM 1638 C CA . ARG B 1 103 ? 13.32 -5.922 -0.023 1 91.5 103 ARG B CA 1
ATOM 1639 C C . ARG B 1 103 ? 11.844 -6.293 0.029 1 91.5 103 ARG B C 1
ATOM 1641 O O . ARG B 1 103 ? 11.117 -5.852 0.924 1 91.5 103 ARG B O 1
ATOM 1648 N N . LEU B 1 104 ? 11.391 -7.078 -0.905 1 95.19 104 LEU B N 1
ATOM 1649 C CA . LEU B 1 104 ? 10 -7.508 -0.932 1 95.19 104 LEU B CA 1
ATOM 1650 C C . LEU B 1 104 ? 9.641 -8.273 0.338 1 95.19 104 LEU B C 1
ATOM 1652 O O . LEU B 1 104 ? 8.609 -8.008 0.959 1 95.19 104 LEU B O 1
ATOM 1656 N N . ARG B 1 105 ? 10.539 -9.156 0.734 1 94.31 105 ARG B N 1
ATOM 1657 C CA . ARG B 1 105 ? 10.289 -9.938 1.943 1 94.31 105 ARG B CA 1
ATOM 1658 C C . ARG B 1 105 ? 10.234 -9.039 3.172 1 94.31 105 ARG B C 1
ATOM 1660 O O . ARG B 1 105 ? 9.391 -9.227 4.051 1 94.31 105 ARG B O 1
ATOM 1667 N N . GLN B 1 106 ? 11.133 -8.125 3.225 1 89.5 106 GLN B N 1
ATOM 1668 C CA . GLN B 1 106 ? 11.141 -7.184 4.34 1 89.5 106 GLN B CA 1
ATOM 1669 C C . GLN B 1 106 ? 9.828 -6.406 4.414 1 89.5 106 GLN B C 1
ATOM 1671 O O . GLN B 1 106 ? 9.258 -6.238 5.496 1 89.5 106 GLN B O 1
ATOM 1676 N N . GLU B 1 107 ? 9.367 -5.977 3.303 1 91.31 107 GLU B N 1
ATOM 1677 C CA . GLU B 1 107 ? 8.133 -5.195 3.252 1 91.31 107 GLU B CA 1
ATOM 1678 C C . GLU B 1 107 ? 6.918 -6.062 3.561 1 91.31 107 GLU B C 1
ATOM 1680 O O . GLU B 1 107 ? 5.996 -5.621 4.25 1 91.31 107 GLU B O 1
ATOM 1685 N N . LEU B 1 108 ? 6.949 -7.293 3.139 1 94.62 108 LEU B N 1
ATOM 1686 C CA . LEU B 1 108 ? 5.848 -8.211 3.398 1 94.62 108 LEU B CA 1
ATOM 1687 C C . LEU B 1 108 ? 5.836 -8.648 4.859 1 94.62 108 LEU B C 1
ATOM 1689 O O . LEU B 1 108 ? 4.777 -8.945 5.414 1 94.62 108 LEU B O 1
ATOM 1693 N N . ALA B 1 109 ? 6.996 -8.711 5.496 1 90.06 109 ALA B N 1
ATOM 1694 C CA . ALA B 1 109 ? 7.145 -9.242 6.852 1 90.06 109 ALA B CA 1
ATOM 1695 C C . ALA B 1 109 ? 6.34 -8.414 7.852 1 90.06 109 ALA B C 1
ATOM 1697 O O . ALA B 1 109 ? 5.926 -8.93 8.891 1 90.06 109 ALA B O 1
ATOM 1698 N N . ALA B 1 110 ? 6.113 -7.199 7.504 1 84.12 110 ALA B N 1
ATOM 1699 C CA . ALA B 1 110 ? 5.324 -6.348 8.391 1 84.12 110 ALA B CA 1
ATOM 1700 C C . ALA B 1 110 ? 3.881 -6.84 8.477 1 84.12 110 ALA B C 1
ATOM 1702 O O . ALA B 1 110 ? 3.225 -6.672 9.508 1 84.12 110 ALA B O 1
ATOM 1703 N N . GLU B 1 111 ? 3.393 -7.434 7.43 1 90.75 111 GLU B N 1
ATOM 1704 C CA . GLU B 1 111 ? 2.016 -7.914 7.363 1 90.75 111 GLU B CA 1
ATOM 1705 C C . GLU B 1 111 ? 1.951 -9.43 7.516 1 90.75 111 GLU B C 1
ATOM 1707 O O . GLU B 1 111 ? 0.9 -9.984 7.848 1 90.75 111 GLU B O 1
ATOM 1712 N N . LEU B 1 112 ? 3.051 -10.008 7.176 1 93.5 112 LEU B N 1
ATOM 1713 C CA . LEU B 1 112 ? 3.193 -11.453 7.262 1 93.5 112 LEU B CA 1
ATOM 1714 C C . LEU B 1 112 ? 4.379 -11.836 8.148 1 93.5 112 LEU B C 1
ATOM 1716 O O . LEU B 1 112 ? 5.434 -12.219 7.641 1 93.5 112 LEU B O 1
ATOM 1720 N N . PRO B 1 113 ? 4.176 -11.883 9.422 1 87.62 113 PRO B N 1
ATOM 1721 C CA . PRO B 1 113 ? 5.297 -12 10.359 1 87.62 113 PRO B CA 1
ATOM 1722 C C . PRO B 1 113 ? 6.055 -13.312 10.211 1 87.62 113 PRO B C 1
ATOM 1724 O O . PRO B 1 113 ? 7.199 -13.422 10.664 1 87.62 113 PRO B O 1
ATOM 1727 N N . TRP B 1 114 ? 5.477 -14.195 9.602 1 88.94 114 TRP B N 1
ATOM 1728 C CA . TRP B 1 114 ? 6.152 -15.484 9.445 1 88.94 114 TRP B CA 1
ATOM 1729 C C . TRP B 1 114 ? 7.098 -15.461 8.25 1 88.94 114 TRP B C 1
ATOM 1731 O O . TRP B 1 114 ? 7.887 -16.391 8.062 1 88.94 114 TRP B O 1
ATOM 1741 N N . ILE B 1 115 ? 7.035 -14.32 7.469 1 87.75 115 ILE B N 1
ATOM 1742 C CA . ILE B 1 115 ? 7.906 -14.234 6.301 1 87.75 115 ILE B CA 1
ATOM 1743 C C . ILE B 1 115 ? 9.281 -13.734 6.723 1 87.75 115 ILE B C 1
ATOM 1745 O O . ILE B 1 115 ? 9.406 -12.672 7.336 1 87.75 115 ILE B O 1
ATOM 1749 N N . ALA B 1 116 ? 10.297 -14.57 6.883 1 73.12 116 ALA B N 1
ATOM 1750 C CA . ALA B 1 116 ? 11.641 -14.172 7.289 1 73.12 116 ALA B CA 1
ATOM 1751 C C . ALA B 1 116 ? 12.289 -13.281 6.238 1 73.12 116 ALA B C 1
ATOM 1753 O O . ALA B 1 116 ? 12.25 -13.586 5.043 1 73.12 116 ALA B O 1
ATOM 1754 N N . PRO B 1 117 ? 12.719 -12.047 6.668 1 66.19 117 PRO B N 1
ATOM 1755 C CA . PRO B 1 117 ? 13.492 -11.281 5.68 1 66.19 117 PRO B CA 1
ATOM 1756 C C . PRO B 1 117 ? 14.805 -11.977 5.297 1 66.19 117 PRO B C 1
ATOM 1758 O O . PRO B 1 117 ? 15.5 -12.5 6.164 1 66.19 117 PRO B O 1
ATOM 1761 N N . SER B 1 118 ? 14.953 -12.938 4.5 1 53 118 SER B N 1
ATOM 1762 C CA . SER B 1 118 ? 16.234 -13.602 4.305 1 53 118 SER B CA 1
ATOM 1763 C C . SER B 1 118 ? 17.375 -12.594 4.25 1 53 118 SER B C 1
ATOM 1765 O O . SER B 1 118 ? 17.188 -11.453 3.832 1 53 118 SER B O 1
#

Radius of gyration: 18.4 Å; Cα contacts (8 Å, |Δi|>4): 426; chains: 2; bounding box: 33×75×41 Å

Solvent-accessible surface area (backbone atoms only — not comparable to full-atom values): 12589 Å² total; per-residue (Å²): 126,84,74,73,78,67,58,53,49,38,79,48,42,63,87,42,35,54,65,68,41,41,65,24,88,50,37,26,38,36,34,36,30,43,92,88,37,65,53,30,61,66,26,45,62,42,50,33,50,50,16,58,75,34,57,93,62,36,46,34,33,35,30,46,40,88,82,18,55,67,50,30,59,75,67,63,61,85,58,67,23,26,38,36,33,27,50,76,44,37,76,45,36,37,38,53,51,63,58,56,56,54,58,47,30,48,60,44,22,80,81,35,75,84,47,67,54,112,124,85,74,73,76,69,58,52,50,39,78,47,42,64,87,41,36,54,65,69,42,41,66,24,87,48,38,28,39,36,33,36,31,43,94,87,35,65,52,30,62,66,27,45,62,43,49,33,50,49,16,57,75,35,56,96,61,37,44,34,33,35,31,45,40,88,84,19,54,66,52,30,58,76,68,62,60,86,58,70,22,26,39,35,34,27,49,74,45,35,76,45,37,36,39,52,49,62,58,56,57,52,58,48,32,47,59,44,22,78,81,35,73,83,45,67,54,110

pLDDT: mean 92.37, std 12.4, range [37.81, 98.81]